Protein AF-A0A3P7ITM8-F1 (afdb_monomer)

InterPro domains:
  IPR002159 CD36 family [PF01130] (16-181)
  IPR002159 CD36 family [PTHR11923] (16-179)

Solvent-accessible surface area (backbone atoms only — not comparable to full-atom values): 12074 Å² total; per-residue (Å²): 133,84,81,79,73,81,67,78,87,53,73,46,65,45,98,88,70,47,65,31,72,50,32,45,42,70,27,49,49,97,61,82,44,76,49,70,46,69,48,62,28,50,78,43,63,64,42,39,75,76,62,72,41,79,88,45,72,47,74,49,71,44,45,22,30,37,42,43,61,38,51,42,79,77,41,67,42,98,86,61,81,46,73,47,66,44,82,45,75,46,79,41,87,34,73,88,70,19,40,94,92,62,55,61,74,40,72,48,34,46,72,25,64,66,37,46,50,54,56,4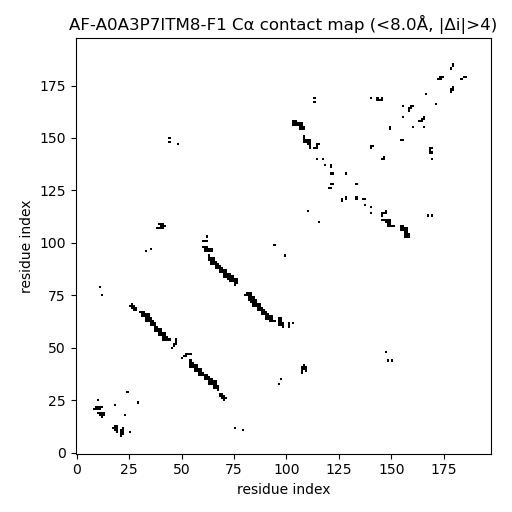9,55,53,71,36,73,90,67,67,58,48,76,66,55,35,50,55,52,55,52,48,39,53,74,60,66,49,42,68,42,38,46,89,94,59,50,44,26,52,40,28,76,74,69,75,50,77,92,49,63,63,58,52,51,54,69,30,76,67,31,50,75,73,74,52,74,89,73,80,74,90,83,85,80,82,78,77,80,133

Structure (mmCIF, N/CA/C/O backbone):
data_AF-A0A3P7ITM8-F1
#
_entry.id   AF-A0A3P7ITM8-F1
#
loop_
_atom_site.group_PDB
_atom_site.id
_atom_site.type_symbol
_atom_site.label_atom_id
_atom_site.label_alt_id
_atom_site.label_comp_id
_atom_site.label_asym_id
_atom_site.label_entity_id
_atom_site.label_seq_id
_atom_site.pdbx_PDB_ins_code
_atom_site.Cartn_x
_atom_site.Cartn_y
_atom_site.Cartn_z
_atom_site.occupancy
_atom_site.B_iso_or_equiv
_atom_site.auth_seq_id
_atom_site.auth_comp_id
_atom_site.auth_asym_id
_atom_site.auth_atom_id
_atom_site.pdbx_PDB_model_num
ATOM 1 N N . MET A 1 1 ? -41.458 -13.369 20.314 1.00 36.22 1 MET A N 1
ATOM 2 C CA . MET A 1 1 ? -41.125 -12.248 19.410 1.00 36.22 1 MET A CA 1
ATOM 3 C C . MET A 1 1 ? -40.422 -11.193 20.242 1.00 36.22 1 MET A C 1
ATOM 5 O O . MET A 1 1 ? -41.061 -10.606 21.104 1.00 36.22 1 MET A O 1
ATOM 9 N N . TYR A 1 2 ? -39.108 -11.029 20.081 1.00 41.62 2 TYR A N 1
ATOM 10 C CA . TYR A 1 2 ? -38.384 -9.959 20.765 1.00 41.62 2 TYR A CA 1
ATOM 11 C C . TYR A 1 2 ? -38.703 -8.649 20.054 1.00 41.62 2 TYR A C 1
ATOM 13 O O . TYR A 1 2 ? -38.444 -8.505 18.861 1.00 41.62 2 TYR A O 1
ATOM 21 N N . ASN A 1 3 ? -39.340 -7.736 20.780 1.00 42.34 3 ASN A N 1
ATOM 22 C CA . ASN A 1 3 ? -39.744 -6.435 20.277 1.00 42.34 3 ASN A CA 1
ATOM 23 C C . ASN A 1 3 ? -38.478 -5.571 20.152 1.00 42.34 3 ASN A C 1
ATOM 25 O O . ASN A 1 3 ? -38.038 -4.959 21.124 1.00 42.34 3 ASN A O 1
ATOM 29 N N . CYS A 1 4 ? -37.830 -5.598 18.985 1.00 52.25 4 CYS A N 1
ATOM 30 C CA . CYS A 1 4 ? -36.695 -4.729 18.685 1.00 52.25 4 CYS A CA 1
ATOM 31 C C . CYS A 1 4 ? -37.234 -3.316 18.436 1.00 52.25 4 CYS A C 1
ATOM 33 O O . CYS A 1 4 ? -37.505 -2.915 17.308 1.00 52.25 4 CYS A O 1
ATOM 35 N N . SER A 1 5 ? -37.453 -2.574 19.521 1.00 52.78 5 SER A N 1
ATOM 36 C CA . SER A 1 5 ? -37.662 -1.133 19.452 1.00 52.78 5 SER A CA 1
ATOM 37 C C . SER A 1 5 ? -36.358 -0.515 18.956 1.00 52.78 5 SER A C 1
ATOM 39 O O . SER A 1 5 ? -35.397 -0.435 19.719 1.00 52.78 5 SER A O 1
ATOM 41 N N . PHE A 1 6 ? -36.309 -0.097 17.691 1.00 53.97 6 PHE A N 1
ATOM 42 C CA . PHE A 1 6 ? -35.222 0.726 17.167 1.00 53.97 6 PHE A CA 1
ATOM 43 C C . PHE A 1 6 ? -35.245 2.073 17.902 1.00 53.97 6 PHE A C 1
ATOM 45 O O . PHE A 1 6 ? -35.889 3.026 17.472 1.00 53.97 6 PHE A O 1
ATOM 52 N N . GLN A 1 7 ? -34.584 2.143 19.059 1.00 58.09 7 GLN A N 1
ATOM 53 C CA . GLN A 1 7 ? -34.171 3.421 19.623 1.00 58.09 7 GLN A CA 1
ATOM 54 C C . GLN A 1 7 ? -33.274 4.097 18.588 1.00 58.09 7 GLN A C 1
ATOM 56 O O . GLN A 1 7 ? -32.437 3.434 17.972 1.00 58.09 7 GLN A O 1
ATOM 61 N N . ASN A 1 8 ? -33.493 5.396 18.371 1.00 62.09 8 ASN A N 1
ATOM 62 C CA . ASN A 1 8 ? -32.719 6.211 17.441 1.00 62.09 8 ASN A CA 1
ATOM 63 C C . ASN A 1 8 ? -31.230 5.868 17.573 1.00 62.09 8 ASN A C 1
ATOM 65 O O . ASN A 1 8 ? -30.676 5.955 18.670 1.00 62.09 8 ASN A O 1
ATOM 69 N N . LEU A 1 9 ? -30.608 5.437 16.471 1.00 76.31 9 LEU A N 1
ATOM 70 C CA . LEU A 1 9 ? -29.193 5.066 16.393 1.00 76.31 9 LEU A CA 1
ATOM 71 C C . LEU A 1 9 ? -28.329 6.327 16.524 1.00 76.31 9 LEU A C 1
ATOM 73 O O . LEU A 1 9 ? -27.711 6.785 15.569 1.00 76.31 9 LEU A O 1
ATOM 77 N N . GLN A 1 10 ? -28.340 6.930 17.708 1.00 85.25 10 GLN A N 1
ATOM 78 C CA . GLN A 1 10 ? -27.540 8.092 18.048 1.00 85.25 10 GLN A CA 1
ATOM 79 C C . GLN A 1 10 ? -26.288 7.643 18.780 1.00 85.25 10 GLN A C 1
ATOM 81 O O . GLN A 1 10 ? -26.341 6.874 19.746 1.00 85.25 10 GLN A O 1
ATOM 86 N N . LEU A 1 11 ? -25.153 8.151 18.312 1.00 90.38 11 LEU A N 1
ATOM 87 C CA . LEU A 1 11 ? -23.903 8.054 19.041 1.00 90.38 11 LEU A CA 1
ATOM 88 C C . LEU A 1 11 ? -24.031 8.956 20.264 1.00 90.38 11 LEU A C 1
ATOM 90 O O . LEU A 1 11 ? -24.225 10.159 20.150 1.00 90.38 11 LEU A O 1
ATOM 94 N N . SER A 1 12 ? -23.991 8.346 21.436 1.00 90.12 12 SER A N 1
ATOM 95 C CA . SER A 1 12 ? -24.140 9.035 22.713 1.00 90.12 12 SER A CA 1
ATOM 96 C C . SER A 1 12 ? -23.298 8.373 23.796 1.00 90.12 12 SER A C 1
ATOM 98 O O . SER A 1 12 ? -22.834 7.231 23.645 1.00 90.12 12 SER A O 1
ATOM 100 N N . GLN A 1 13 ? -23.114 9.098 24.893 1.00 89.62 13 GLN A N 1
ATOM 101 C CA . GLN A 1 13 ? -22.408 8.653 26.083 1.00 89.62 13 GLN A CA 1
ATOM 102 C C . GLN A 1 13 ? -23.334 8.756 27.300 1.00 89.62 13 GLN A C 1
ATOM 104 O O . GLN A 1 13 ? -24.122 9.692 27.428 1.00 89.62 13 GLN A O 1
ATOM 109 N N . HIS A 1 14 ? -23.258 7.777 28.195 1.00 86.62 14 HIS A N 1
ATOM 110 C CA . HIS A 1 14 ? -23.973 7.799 29.464 1.00 86.62 14 HIS A CA 1
ATOM 111 C C . HIS A 1 14 ? -23.298 8.763 30.459 1.00 86.62 14 HIS A C 1
ATOM 113 O O . HIS A 1 14 ? -22.139 9.148 30.302 1.00 86.62 14 HIS A O 1
ATOM 119 N N . LYS A 1 15 ? -24.012 9.147 31.528 1.00 86.25 15 LYS A N 1
ATOM 120 C CA . LYS A 1 15 ? -23.506 10.088 32.554 1.00 86.25 15 LYS A CA 1
ATOM 121 C C . LYS A 1 15 ? -22.232 9.606 33.262 1.00 86.25 15 LYS A C 1
ATOM 123 O O . LYS A 1 15 ? -21.471 10.418 33.776 1.00 86.25 15 LYS A O 1
ATOM 128 N N . ASP A 1 16 ? -22.003 8.297 33.290 1.00 86.94 16 ASP A N 1
ATOM 129 C CA . ASP A 1 16 ? -20.813 7.643 33.845 1.00 86.94 16 ASP A CA 1
ATOM 130 C C . ASP A 1 16 ? -19.626 7.596 32.861 1.00 86.94 16 ASP A C 1
ATOM 132 O O . ASP A 1 16 ? -18.598 6.992 33.161 1.00 86.94 16 ASP A O 1
ATOM 136 N N . LYS A 1 17 ? -19.753 8.251 31.698 1.00 82.50 17 LYS A N 1
ATOM 137 C CA . LYS A 1 17 ? -18.809 8.240 30.571 1.00 82.50 17 LYS A CA 1
ATOM 138 C C . LYS A 1 17 ? -18.725 6.908 29.812 1.00 82.50 17 LYS A C 1
ATOM 140 O O . LYS A 1 17 ? -17.882 6.775 28.921 1.00 82.50 17 LYS A O 1
ATOM 145 N N . SER A 1 18 ? -19.592 5.935 30.086 1.00 87.56 18 SER A N 1
ATOM 146 C CA . SER A 1 18 ? -19.656 4.710 29.282 1.00 87.56 18 SER A CA 1
ATOM 147 C C . SER A 1 18 ? -20.322 4.975 27.918 1.00 87.56 18 SER A C 1
ATOM 149 O O . SER A 1 18 ? -21.238 5.800 27.821 1.00 87.56 18 SER A O 1
ATOM 151 N N . PRO A 1 19 ? -19.859 4.341 26.824 1.00 88.88 19 PRO A N 1
ATOM 152 C CA . PRO A 1 19 ? -20.480 4.505 25.513 1.00 88.88 19 PRO A CA 1
ATOM 153 C C . PRO A 1 19 ? -21.852 3.821 25.478 1.00 88.88 19 PRO A C 1
ATOM 155 O O . PRO A 1 19 ? -22.010 2.714 25.990 1.00 88.88 19 PRO A O 1
ATOM 158 N N . SER A 1 20 ? -22.829 4.444 24.813 1.00 91.19 20 SER A N 1
ATOM 159 C CA . SER A 1 20 ? -24.084 3.762 24.470 1.00 91.19 20 SER A CA 1
ATOM 160 C C . SER A 1 20 ? -23.834 2.567 23.543 1.00 91.19 20 SER A C 1
ATOM 162 O O . SER A 1 20 ? -22.783 2.470 22.906 1.00 91.19 20 SER A O 1
ATOM 164 N N . PHE A 1 21 ? -24.818 1.673 23.409 1.00 89.56 21 PHE A N 1
ATOM 165 C CA . PHE A 1 21 ? -24.709 0.507 22.526 1.00 89.56 21 PHE A CA 1
ATOM 166 C C . PHE A 1 21 ? -24.342 0.893 21.083 1.00 89.56 21 PHE A C 1
ATOM 168 O O . PHE A 1 21 ? -23.420 0.319 20.508 1.00 89.56 21 PHE A O 1
ATOM 175 N N . SER A 1 22 ? -24.991 1.915 20.519 1.00 90.62 22 SER A N 1
ATOM 176 C CA . SER A 1 22 ? -24.685 2.421 19.175 1.00 90.62 22 SER A CA 1
ATOM 177 C C . SER A 1 22 ? -23.243 2.924 19.070 1.00 90.62 22 SER A C 1
ATOM 179 O O . SER A 1 22 ? -22.540 2.574 18.125 1.00 90.62 22 SER A O 1
ATOM 181 N N . THR A 1 23 ? -22.769 3.684 20.065 1.00 91.94 23 THR A N 1
ATOM 182 C CA . THR A 1 23 ? -21.375 4.157 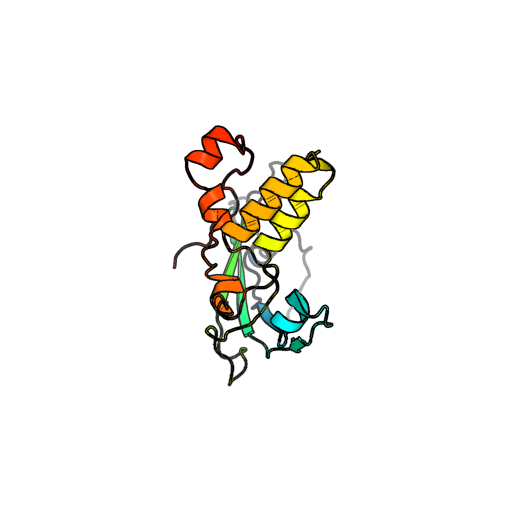20.135 1.00 91.94 23 THR A CA 1
ATOM 183 C C . THR A 1 23 ? -20.389 2.998 20.250 1.00 91.94 23 THR A C 1
ATOM 185 O O . THR A 1 23 ? -19.348 3.007 19.596 1.00 91.94 23 THR A O 1
ATOM 188 N N . PHE A 1 24 ? -20.715 1.976 21.042 1.00 92.06 24 PHE A N 1
ATOM 189 C CA . PHE A 1 24 ? -19.890 0.781 21.191 1.00 92.06 24 PHE A CA 1
ATOM 190 C C . PHE A 1 24 ? -19.775 -0.003 19.878 1.00 92.06 24 PHE A C 1
ATOM 192 O O . PHE A 1 24 ? -18.666 -0.354 19.480 1.00 92.06 24 PHE A O 1
ATOM 199 N N . MET A 1 25 ? -20.892 -0.222 19.179 1.00 92.56 25 MET A N 1
ATOM 200 C CA . MET A 1 25 ? -20.928 -0.923 17.889 1.00 92.56 25 MET A CA 1
ATOM 201 C C . MET A 1 25 ? -20.265 -0.114 16.768 1.00 92.56 25 MET A C 1
ATOM 203 O O . MET A 1 25 ? -19.607 -0.683 15.905 1.00 92.56 25 MET A O 1
ATOM 207 N N . PHE A 1 26 ? -20.379 1.216 16.793 1.00 91.69 26 PHE A N 1
ATOM 208 C CA . PHE A 1 26 ? -19.641 2.108 15.894 1.00 91.69 26 PHE A CA 1
ATOM 209 C C . PHE A 1 26 ? -18.123 2.021 16.108 1.00 91.69 26 PHE A C 1
ATOM 211 O O . PHE A 1 26 ? -17.346 2.054 15.146 1.00 91.69 26 PHE A O 1
ATOM 218 N N . ALA A 1 27 ? -17.703 1.913 17.371 1.00 93.25 27 ALA A N 1
ATOM 219 C CA . ALA A 1 27 ? -16.301 1.807 17.739 1.00 93.25 27 ALA A CA 1
ATOM 220 C C . ALA A 1 27 ? -15.711 0.414 17.485 1.00 93.25 27 ALA A C 1
ATOM 222 O O . ALA A 1 27 ? -14.533 0.314 17.147 1.00 93.25 27 ALA A O 1
ATOM 223 N N . ASN A 1 28 ? -16.530 -0.632 17.617 1.00 92.62 28 ASN A N 1
ATOM 224 C CA . ASN A 1 28 ? -16.163 -2.036 17.439 1.00 92.62 28 ASN A CA 1
ATOM 225 C C . ASN A 1 28 ? -17.168 -2.718 16.499 1.00 92.62 28 ASN A C 1
ATOM 227 O O . ASN A 1 28 ? -18.007 -3.502 16.956 1.00 92.62 28 ASN A O 1
ATOM 231 N N . PRO A 1 29 ? -17.131 -2.406 15.193 1.00 91.19 29 PRO A N 1
ATOM 232 C CA . PRO A 1 29 ? -18.064 -2.998 14.252 1.00 91.19 29 PRO A CA 1
ATOM 233 C C . PRO A 1 29 ? -17.853 -4.521 14.217 1.00 91.19 29 PRO A C 1
ATOM 235 O O . PRO A 1 29 ? -16.726 -4.977 14.014 1.00 91.19 29 PRO A O 1
ATOM 238 N N . PRO A 1 30 ? -18.909 -5.339 14.390 1.00 86.62 30 PRO A N 1
ATOM 239 C CA . PRO A 1 30 ? -18.808 -6.800 14.431 1.00 86.62 30 PRO A CA 1
ATOM 240 C C . PRO A 1 30 ? -18.696 -7.392 13.015 1.00 86.62 30 PRO A C 1
ATOM 242 O O . PRO A 1 30 ? -19.323 -8.401 12.700 1.00 86.62 30 PRO A O 1
ATOM 245 N N . MET A 1 31 ? -17.958 -6.727 12.128 1.00 85.62 31 MET A N 1
ATOM 246 C CA . MET A 1 31 ? -17.780 -7.134 10.742 1.00 85.62 31 MET A CA 1
ATOM 247 C C . MET A 1 31 ? -16.328 -7.514 10.483 1.00 85.62 31 MET A C 1
ATOM 249 O O . MET A 1 31 ? -15.398 -6.907 11.011 1.00 85.62 31 MET A O 1
ATOM 253 N N . ARG A 1 32 ? -16.152 -8.540 9.653 1.00 85.12 32 ARG A N 1
ATOM 254 C CA . ARG A 1 32 ? -14.851 -8.982 9.161 1.00 85.12 32 ARG A CA 1
ATOM 255 C C . ARG A 1 32 ? -14.752 -8.593 7.695 1.00 85.12 32 ARG A C 1
ATOM 257 O O . ARG A 1 32 ? -15.448 -9.178 6.865 1.00 85.12 32 ARG A O 1
ATOM 264 N N . ASN A 1 33 ? -13.898 -7.625 7.388 1.00 92.50 33 ASN A N 1
ATOM 265 C CA . ASN A 1 33 ? -13.714 -7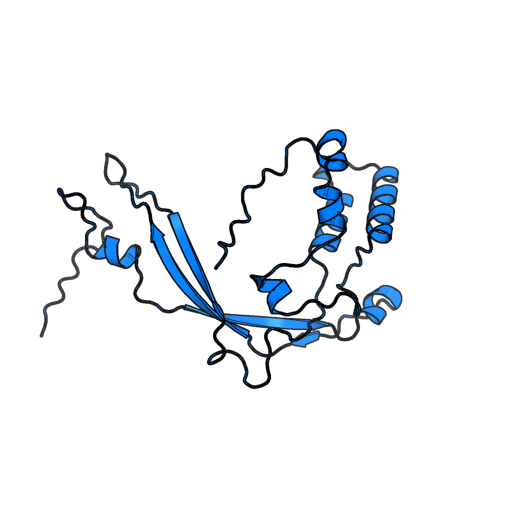.153 6.022 1.00 92.50 33 ASN A CA 1
ATOM 266 C C . ASN A 1 33 ? -12.657 -8.010 5.337 1.00 92.50 33 ASN A C 1
ATOM 268 O O . ASN A 1 33 ? -11.577 -8.216 5.885 1.00 92.50 33 ASN A O 1
ATOM 272 N N . ILE A 1 34 ? -12.963 -8.510 4.142 1.00 94.88 34 ILE A N 1
ATOM 273 C CA . ILE A 1 34 ? -12.006 -9.241 3.311 1.00 94.88 34 ILE A CA 1
ATOM 274 C C . ILE A 1 34 ? -11.696 -8.356 2.112 1.00 94.88 34 ILE A C 1
ATOM 276 O O . ILE A 1 34 ? -12.584 -8.072 1.309 1.00 94.88 34 ILE A O 1
ATOM 280 N N . ILE A 1 35 ? -10.444 -7.926 1.998 1.00 94.69 35 ILE A N 1
ATOM 281 C CA . ILE A 1 35 ? -9.966 -7.115 0.878 1.00 94.69 35 ILE A CA 1
ATOM 282 C C . ILE A 1 35 ? -9.167 -8.031 -0.039 1.00 94.69 35 ILE A C 1
ATOM 284 O O . ILE A 1 35 ? -8.291 -8.755 0.429 1.00 94.69 35 ILE A O 1
ATOM 288 N N . LYS A 1 36 ? -9.485 -8.010 -1.336 1.00 94.75 36 LYS A N 1
ATOM 289 C CA . LYS A 1 36 ? -8.803 -8.800 -2.365 1.00 94.75 36 LYS A CA 1
ATOM 290 C C . LYS A 1 36 ? -8.081 -7.874 -3.335 1.00 94.75 36 LYS A C 1
ATOM 292 O O . LYS A 1 36 ? -8.711 -6.994 -3.916 1.00 94.75 36 LYS A O 1
ATOM 297 N N . PHE A 1 37 ? -6.789 -8.100 -3.516 1.00 94.56 37 PHE A N 1
ATOM 298 C CA . PHE A 1 37 ? -5.938 -7.380 -4.451 1.00 94.56 37 PHE A CA 1
ATOM 299 C C . PHE A 1 37 ? -5.732 -8.197 -5.719 1.00 94.56 37 PHE A C 1
ATOM 301 O O . PHE A 1 37 ? -5.494 -9.405 -5.660 1.00 94.56 37 PHE A O 1
ATOM 308 N N . PHE A 1 38 ? -5.793 -7.504 -6.849 1.00 93.94 38 PHE A N 1
ATOM 309 C CA . PHE A 1 38 ? -5.519 -8.026 -8.180 1.00 93.94 38 PHE A CA 1
ATOM 310 C C . PHE A 1 38 ? -4.517 -7.080 -8.832 1.00 93.94 38 PHE A C 1
ATOM 312 O O . PHE A 1 38 ? -4.694 -5.861 -8.784 1.00 93.94 38 PHE A O 1
ATOM 319 N N . PHE A 1 39 ? -3.461 -7.632 -9.417 1.00 91.94 39 PHE A N 1
ATOM 320 C CA . PHE A 1 39 ? -2.427 -6.869 -10.103 1.00 91.94 39 PHE A CA 1
ATOM 321 C C . PHE A 1 39 ? -2.505 -7.109 -11.600 1.00 91.94 39 PHE A C 1
ATOM 323 O O . PHE A 1 39 ? -2.857 -8.195 -12.046 1.00 91.94 39 PHE A O 1
ATOM 330 N N . PHE A 1 40 ? -2.108 -6.115 -12.385 1.00 92.69 40 PHE A N 1
ATOM 331 C CA . PHE A 1 40 ? -1.883 -6.283 -13.816 1.00 92.69 40 PHE A CA 1
ATOM 332 C C . PHE A 1 40 ? -0.386 -6.423 -14.063 1.00 92.69 40 PHE A C 1
ATOM 334 O O . PHE A 1 40 ? 0.335 -5.429 -14.109 1.00 92.69 40 PHE A O 1
ATOM 341 N N . ASN A 1 41 ? 0.075 -7.664 -14.198 1.00 91.06 41 ASN A N 1
ATOM 342 C CA . ASN A 1 41 ? 1.473 -7.972 -14.451 1.00 91.06 41 ASN A CA 1
ATOM 343 C C . ASN A 1 41 ? 1.849 -7.607 -15.893 1.00 91.06 41 ASN A C 1
ATOM 345 O O . ASN A 1 41 ? 1.210 -8.072 -16.842 1.00 91.06 41 ASN A O 1
ATOM 349 N N . ILE A 1 42 ? 2.886 -6.791 -16.061 1.00 90.81 42 ILE A N 1
ATOM 350 C CA . ILE A 1 42 ? 3.386 -6.362 -17.370 1.00 90.81 42 ILE A CA 1
ATOM 351 C C . ILE A 1 42 ? 4.350 -7.416 -17.917 1.00 90.81 42 ILE A C 1
ATOM 353 O O . ILE A 1 42 ? 5.385 -7.686 -17.317 1.00 90.81 42 ILE A O 1
ATOM 357 N N . THR A 1 43 ? 4.060 -7.979 -19.092 1.00 90.62 43 THR A N 1
ATOM 358 C CA . THR A 1 43 ? 4.889 -9.055 -19.672 1.00 90.62 43 THR A CA 1
ATOM 359 C C . THR A 1 43 ? 5.896 -8.584 -20.717 1.00 90.62 43 THR A C 1
ATOM 361 O O . THR A 1 43 ? 6.698 -9.384 -21.189 1.00 90.62 43 THR A O 1
ATOM 364 N N . ASN A 1 44 ? 5.828 -7.322 -21.147 1.00 90.62 44 ASN A N 1
ATOM 365 C CA . ASN A 1 44 ? 6.711 -6.763 -22.176 1.00 90.62 44 ASN A CA 1
ATOM 366 C C . ASN A 1 44 ? 7.318 -5.394 -21.794 1.00 90.62 44 ASN A C 1
ATOM 368 O O . ASN A 1 44 ? 7.260 -4.466 -22.605 1.00 90.62 44 ASN A O 1
ATOM 372 N N . PRO A 1 45 ? 7.915 -5.240 -20.594 1.00 86.12 45 PRO A N 1
ATOM 373 C CA . PRO A 1 45 ? 8.449 -3.951 -20.147 1.00 86.12 45 PRO A CA 1
ATOM 374 C C . PRO A 1 45 ? 9.520 -3.392 -21.100 1.00 86.12 45 PRO A C 1
ATOM 376 O O . PRO A 1 45 ? 9.476 -2.214 -21.451 1.00 86.12 45 PRO A O 1
ATOM 379 N N . ASP A 1 46 ? 10.421 -4.235 -21.609 1.00 85.88 46 ASP A N 1
ATOM 380 C CA . ASP A 1 46 ? 11.504 -3.803 -22.503 1.00 85.88 46 ASP A CA 1
ATOM 381 C C . ASP A 1 46 ? 10.976 -3.295 -23.852 1.00 85.88 46 ASP A C 1
ATOM 383 O O . ASP A 1 46 ? 11.415 -2.263 -24.361 1.00 85.88 46 ASP A O 1
ATOM 387 N N . GLU A 1 47 ? 9.980 -3.979 -24.428 1.00 89.31 47 GLU A N 1
ATOM 388 C CA . GLU A 1 47 ? 9.347 -3.541 -25.677 1.00 89.31 47 GLU A CA 1
ATOM 389 C C . GLU A 1 47 ? 8.631 -2.196 -25.503 1.00 89.31 47 GLU A C 1
ATOM 391 O O . GLU A 1 47 ? 8.583 -1.391 -26.434 1.00 89.31 47 GLU A O 1
ATOM 396 N N . MET A 1 48 ? 8.072 -1.935 -24.320 1.00 85.12 48 MET A N 1
ATOM 397 C CA . MET A 1 48 ? 7.450 -0.649 -24.020 1.00 85.12 48 MET A CA 1
ATOM 398 C C . MET A 1 48 ? 8.492 0.465 -23.900 1.00 85.12 48 MET A C 1
ATOM 400 O O . MET A 1 48 ? 8.294 1.541 -24.461 1.00 85.12 48 MET A O 1
ATOM 404 N N . ILE A 1 49 ? 9.598 0.206 -23.195 1.00 80.00 49 ILE A N 1
ATOM 405 C CA . ILE A 1 49 ? 10.650 1.200 -22.944 1.00 80.00 49 ILE A CA 1
ATOM 406 C C . ILE A 1 49 ? 11.409 1.538 -24.232 1.00 80.00 49 ILE A C 1
ATOM 408 O O . ILE A 1 49 ? 11.604 2.712 -24.539 1.00 80.00 49 ILE A O 1
ATOM 412 N N . TYR A 1 50 ? 11.840 0.526 -24.987 1.00 83.94 50 TYR A N 1
ATOM 413 C CA . TYR A 1 50 ? 12.737 0.714 -26.134 1.00 83.94 50 TYR A CA 1
ATOM 414 C C . TYR A 1 50 ? 12.033 0.618 -27.485 1.00 83.94 50 TYR A C 1
ATOM 416 O O . TYR A 1 50 ? 12.463 1.239 -28.455 1.00 83.94 50 TYR A O 1
ATOM 424 N N . GLY A 1 51 ? 10.963 -0.171 -27.566 1.00 81.62 51 GLY A N 1
ATOM 425 C CA . GLY A 1 51 ? 10.270 -0.489 -28.816 1.00 81.62 51 GLY A CA 1
ATOM 426 C C . GLY A 1 51 ? 9.012 0.339 -29.079 1.00 81.62 51 GLY A C 1
ATOM 427 O O . GLY A 1 51 ? 8.381 0.146 -30.115 1.00 81.62 51 GLY A O 1
ATOM 428 N N . SER A 1 52 ? 8.621 1.237 -28.163 1.00 83.69 52 SER A N 1
ATOM 429 C CA . SER A 1 52 ? 7.333 1.959 -28.207 1.00 83.69 52 SER A CA 1
ATOM 430 C C . SER A 1 52 ? 6.111 1.034 -28.349 1.00 83.69 52 SER A C 1
ATOM 432 O O . SER A 1 52 ? 5.073 1.430 -28.887 1.00 83.69 52 SER A O 1
ATOM 434 N N . ALA A 1 53 ? 6.224 -0.219 -27.899 1.00 91.50 53 ALA A N 1
ATOM 435 C CA . ALA A 1 53 ? 5.135 -1.179 -27.969 1.00 91.50 53 ALA A CA 1
ATOM 436 C C . ALA A 1 53 ? 4.041 -0.850 -26.945 1.00 91.50 53 ALA A C 1
ATOM 438 O O . ALA A 1 53 ? 4.286 -0.261 -25.892 1.00 91.50 53 ALA A O 1
ATOM 439 N N . LYS A 1 54 ? 2.808 -1.273 -27.238 1.00 92.69 54 LYS A N 1
ATOM 440 C CA . LYS A 1 54 ? 1.707 -1.189 -26.271 1.00 92.69 54 LYS A CA 1
ATOM 441 C C . LYS A 1 54 ? 1.927 -2.185 -25.116 1.00 92.69 54 LYS A C 1
ATOM 443 O O . LYS A 1 54 ? 2.469 -3.268 -25.363 1.00 92.69 54 LYS A O 1
ATOM 448 N N . PRO A 1 55 ? 1.474 -1.863 -23.888 1.00 90.88 55 PRO A N 1
ATOM 449 C CA . PRO A 1 55 ? 1.560 -2.777 -22.754 1.00 90.88 55 PRO A CA 1
ATOM 450 C C . PRO A 1 55 ? 0.762 -4.056 -22.995 1.00 90.88 55 PRO A C 1
ATOM 452 O O . PRO A 1 55 ? -0.377 -4.013 -23.464 1.00 90.88 55 PRO A O 1
ATOM 455 N N . ARG A 1 56 ? 1.354 -5.189 -22.621 1.00 93.75 56 ARG A N 1
ATOM 456 C CA . ARG A 1 56 ? 0.695 -6.489 -22.504 1.00 93.75 56 ARG A CA 1
ATOM 457 C C . ARG A 1 56 ? 0.563 -6.812 -21.024 1.00 93.75 56 ARG A C 1
ATOM 459 O O . ARG A 1 56 ? 1.562 -6.888 -20.311 1.00 93.75 56 ARG A O 1
ATOM 466 N N . LEU A 1 57 ? -0.681 -6.951 -20.584 1.00 93.62 57 LEU A N 1
ATOM 467 C CA . LEU A 1 57 ? -1.041 -7.122 -19.184 1.00 93.62 57 LEU A CA 1
ATOM 468 C C . LEU A 1 57 ? -1.652 -8.504 -18.977 1.00 93.62 57 LEU A C 1
ATOM 470 O O . LEU A 1 57 ? -2.522 -8.916 -19.745 1.00 93.62 57 LEU A O 1
ATOM 474 N N . ILE A 1 58 ? -1.222 -9.185 -17.921 1.00 94.50 58 ILE A N 1
ATOM 475 C CA . ILE A 1 58 ? -1.858 -10.399 -17.412 1.00 94.50 58 ILE A CA 1
ATOM 476 C C . ILE A 1 58 ? -2.331 -10.105 -15.994 1.00 94.50 58 ILE A C 1
ATOM 478 O O . ILE A 1 58 ? -1.532 -9.763 -15.125 1.00 94.50 58 ILE A O 1
ATOM 482 N N . GLU A 1 59 ? -3.635 -10.218 -15.762 1.00 94.12 59 GLU A N 1
ATOM 483 C CA . GLU A 1 59 ? -4.203 -10.060 -14.426 1.00 94.12 59 GLU A CA 1
ATOM 484 C C . GLU A 1 59 ? -3.772 -11.228 -13.526 1.00 94.12 59 GLU A C 1
ATOM 486 O O . GLU A 1 59 ? -3.874 -12.39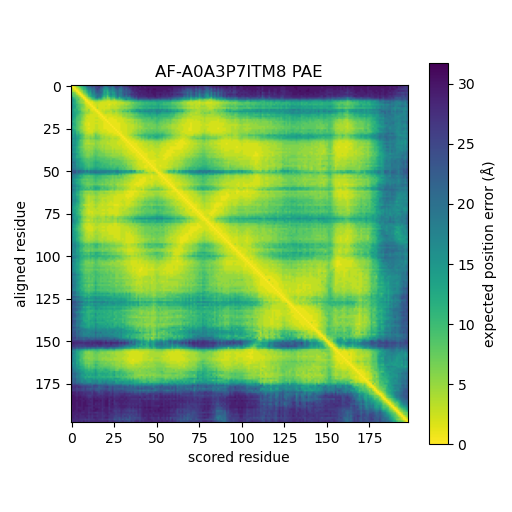8 -13.907 1.00 94.12 59 GLU A O 1
ATOM 491 N N . THR A 1 60 ? -3.273 -10.917 -12.333 1.00 91.00 60 THR A N 1
ATOM 492 C CA . THR A 1 60 ? -2.978 -11.919 -11.313 1.00 91.00 60 THR A CA 1
ATOM 493 C C . THR A 1 60 ? -4.262 -12.413 -10.669 1.00 91.00 60 THR A C 1
ATOM 495 O O . THR A 1 60 ? -5.306 -11.765 -10.688 1.00 91.00 60 THR A O 1
ATOM 498 N N . LYS A 1 61 ?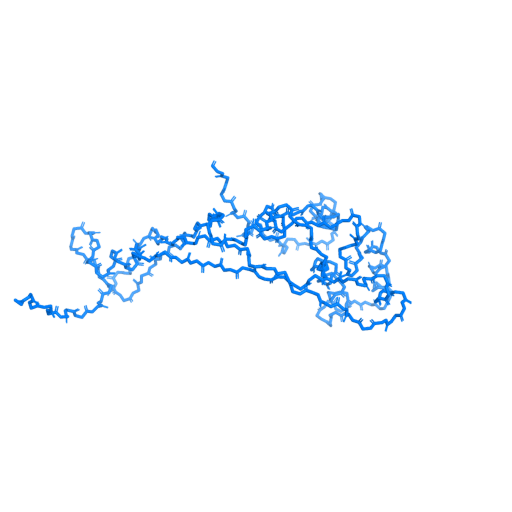 -4.176 -13.560 -10.002 1.00 91.62 61 LYS A N 1
ATOM 499 C CA . LYS A 1 61 ? -5.254 -14.019 -9.128 1.00 91.62 61 LYS A CA 1
ATOM 500 C C . LYS A 1 61 ? -5.314 -13.161 -7.848 1.00 91.62 61 LYS A C 1
ATOM 502 O O . LYS A 1 61 ? -4.468 -12.296 -7.616 1.00 91.62 61 LYS A O 1
ATOM 507 N N . ALA A 1 62 ? -6.347 -13.401 -7.041 1.00 92.94 62 ALA A N 1
ATOM 508 C CA . ALA A 1 62 ? -6.643 -12.624 -5.842 1.00 92.94 62 ALA A CA 1
ATOM 509 C C . ALA A 1 62 ? -5.677 -12.922 -4.681 1.00 92.94 62 ALA A C 1
ATOM 511 O O . ALA A 1 62 ? -5.593 -14.069 -4.235 1.00 92.94 62 ALA A O 1
ATOM 512 N N . TYR A 1 63 ? -5.064 -11.875 -4.128 1.00 94.12 63 TYR A N 1
ATOM 513 C CA . TYR A 1 63 ? -4.375 -11.895 -2.831 1.00 94.12 63 TYR A CA 1
ATOM 514 C C . TYR A 1 63 ? -5.277 -11.278 -1.774 1.00 94.12 63 TYR A C 1
ATOM 516 O O . TYR A 1 63 ? -5.767 -10.167 -1.973 1.00 94.12 63 TYR A O 1
ATOM 524 N N . ALA A 1 64 ? -5.535 -11.974 -0.670 1.00 95.25 64 ALA A N 1
ATOM 525 C CA . ALA A 1 64 ? -6.550 -11.545 0.282 1.00 95.25 64 ALA A CA 1
ATOM 526 C C . ALA A 1 64 ? -5.994 -11.234 1.669 1.00 95.25 64 ALA A C 1
ATOM 528 O O . ALA A 1 64 ? -5.230 -11.996 2.259 1.00 95.25 64 ALA A O 1
ATOM 529 N N . ILE A 1 65 ? -6.474 -10.132 2.233 1.00 94.88 65 ILE A N 1
ATOM 530 C CA . ILE A 1 65 ? -6.254 -9.777 3.630 1.00 94.88 65 ILE A CA 1
ATOM 531 C C . ILE A 1 65 ? -7.584 -9.677 4.360 1.00 94.88 65 ILE A C 1
ATOM 533 O O . ILE A 1 65 ? -8.628 -9.383 3.772 1.00 94.88 65 ILE A O 1
ATOM 537 N N . ILE A 1 66 ? -7.524 -9.863 5.671 1.00 94.69 66 ILE A N 1
ATOM 538 C CA . ILE A 1 66 ? -8.590 -9.479 6.580 1.00 94.69 66 ILE A CA 1
ATOM 539 C C . ILE A 1 66 ? -8.245 -8.114 7.163 1.00 94.69 66 ILE A C 1
ATOM 541 O O . ILE A 1 66 ? -7.199 -7.942 7.789 1.00 94.69 66 ILE A O 1
ATOM 545 N N . GLU A 1 67 ? -9.151 -7.162 6.985 1.00 93.56 67 GLU A N 1
ATOM 546 C CA . GLU A 1 67 ? -9.129 -5.886 7.682 1.00 93.56 67 GLU A CA 1
ATOM 547 C C . GLU A 1 67 ? -10.042 -5.970 8.912 1.00 93.56 67 GLU A C 1
ATOM 549 O O . GLU A 1 67 ? -11.203 -6.385 8.839 1.00 93.56 67 GLU A O 1
ATOM 554 N N . THR A 1 68 ? -9.510 -5.535 10.050 1.00 92.06 68 THR A N 1
ATOM 555 C CA . THR A 1 68 ? -10.289 -5.253 11.257 1.00 92.06 68 THR A CA 1
ATOM 556 C C . THR A 1 68 ? -10.139 -3.788 11.626 1.00 92.06 68 THR A C 1
ATOM 558 O O . THR A 1 68 ? -9.023 -3.263 11.610 1.00 92.06 68 THR A O 1
ATOM 561 N N . GLU A 1 69 ? -11.245 -3.152 11.997 1.00 92.81 69 GLU A N 1
ATOM 562 C CA . GLU A 1 69 ? -11.298 -1.737 12.347 1.00 92.81 69 GLU A CA 1
ATOM 563 C C . GLU A 1 69 ? -11.717 -1.553 13.810 1.00 92.81 69 GLU A C 1
ATOM 565 O O . GLU A 1 69 ? -12.678 -2.169 14.268 1.00 92.81 69 GLU A O 1
ATOM 570 N N . GLN A 1 70 ? -11.012 -0.686 14.537 1.00 92.75 70 GLN A N 1
ATOM 571 C CA . GLN A 1 70 ? -11.363 -0.273 15.893 1.00 92.75 70 GLN A CA 1
ATOM 572 C C . GLN A 1 70 ? -11.172 1.231 16.059 1.00 92.75 70 GLN A C 1
ATOM 574 O O . GLN A 1 70 ? -10.074 1.755 15.870 1.00 92.75 70 GLN A O 1
ATOM 579 N N . LYS A 1 71 ? -12.215 1.939 16.491 1.00 94.25 71 LYS A N 1
ATOM 580 C CA . LYS A 1 71 ? -12.098 3.362 16.827 1.00 94.25 71 LYS A CA 1
ATOM 581 C C . LYS A 1 71 ? -11.710 3.505 18.294 1.00 94.25 71 LYS A C 1
ATOM 583 O O . LYS A 1 71 ? -12.395 2.996 19.179 1.00 94.25 71 LYS A O 1
ATOM 588 N N . LYS A 1 72 ? -10.607 4.201 18.560 1.00 91.62 72 LYS A N 1
ATOM 589 C CA . LYS A 1 72 ? -10.078 4.458 19.907 1.00 91.62 72 LYS A CA 1
ATOM 590 C C . LYS A 1 72 ? -10.142 5.947 20.238 1.00 91.62 72 LYS A C 1
ATOM 592 O O . LYS A 1 72 ? -10.333 6.783 19.359 1.00 91.62 72 LYS A O 1
ATOM 597 N N . TYR A 1 73 ? -9.956 6.264 21.520 1.00 92.25 73 TYR A N 1
ATOM 598 C CA . TYR A 1 73 ? -9.924 7.639 22.039 1.00 92.25 73 TYR A CA 1
ATOM 599 C C . TYR A 1 73 ? -11.188 8.452 21.723 1.00 92.25 73 TYR A C 1
ATOM 601 O O . TYR A 1 73 ? -11.101 9.624 21.367 1.00 92.25 73 TYR A O 1
ATOM 609 N N . LEU A 1 74 ? -12.354 7.817 21.871 1.00 92.12 74 LEU A N 1
ATOM 610 C CA . LEU A 1 74 ? -13.662 8.453 21.706 1.00 92.12 74 LEU A CA 1
ATOM 611 C C . LEU A 1 74 ? -13.814 9.612 22.699 1.00 92.12 74 LEU A C 1
ATOM 613 O O . LEU A 1 74 ? -13.727 9.401 23.912 1.00 92.12 74 LEU A O 1
ATOM 617 N N . LYS A 1 75 ? -14.049 10.821 22.191 1.00 92.00 75 LYS A N 1
ATOM 618 C CA . LYS A 1 75 ? -14.320 12.017 22.996 1.00 92.00 75 LYS A CA 1
ATOM 619 C C . LYS A 1 75 ? -15.469 12.797 22.376 1.00 92.00 75 LYS A C 1
ATOM 621 O O . LYS A 1 75 ? -15.344 13.264 21.248 1.00 92.00 75 LYS A O 1
ATOM 626 N N . PHE A 1 76 ? -16.565 12.923 23.111 1.00 92.38 76 PHE A N 1
ATOM 627 C CA . PHE A 1 76 ? -17.659 13.808 22.726 1.00 92.38 76 PHE A CA 1
ATOM 628 C C . PHE A 1 76 ? -17.289 15.265 23.029 1.00 92.38 76 PHE A C 1
ATOM 630 O O . PHE A 1 76 ? -16.553 15.527 23.986 1.00 92.38 76 PHE A O 1
ATOM 637 N N . SER A 1 77 ? -17.782 16.185 22.200 1.00 90.69 77 SER A N 1
ATOM 638 C CA . SER A 1 77 ? -17.771 17.628 22.470 1.00 90.69 77 SER A CA 1
ATOM 639 C C . SER A 1 77 ? -18.588 17.953 23.727 1.00 90.69 77 SER A C 1
ATOM 641 O O . SER A 1 77 ? -19.434 17.159 24.143 1.00 90.69 77 SER A O 1
ATOM 643 N N . GLU A 1 78 ? -18.354 19.120 24.332 1.00 87.38 78 GLU A N 1
ATOM 644 C CA . GLU A 1 78 ? -19.099 19.579 25.515 1.00 87.38 78 GLU A CA 1
ATOM 645 C C . GLU A 1 78 ? -20.613 19.642 25.246 1.00 87.38 78 GLU A C 1
ATOM 647 O O . GLU A 1 78 ? -21.409 19.223 26.090 1.00 87.38 78 GLU A O 1
ATOM 652 N N . ASP A 1 79 ? -20.996 20.041 24.029 1.00 88.75 79 ASP A N 1
ATOM 653 C CA . ASP A 1 79 ? -22.389 20.125 23.574 1.00 88.75 79 ASP A CA 1
ATOM 654 C C . ASP A 1 79 ? -22.948 18.784 23.043 1.00 88.75 79 ASP A C 1
ATOM 656 O O . ASP A 1 79 ? -24.132 18.679 22.724 1.00 88.75 79 ASP A O 1
ATOM 660 N N . ASN A 1 80 ? -22.130 17.720 23.019 1.00 84.62 80 ASN A N 1
ATOM 661 C CA . ASN A 1 80 ? -22.453 16.366 22.530 1.00 84.62 80 ASN A CA 1
ATOM 662 C C . ASN A 1 80 ? -22.931 16.281 21.065 1.00 84.62 80 ASN A C 1
ATOM 664 O O . ASN A 1 80 ? -23.612 15.325 20.688 1.00 84.62 80 ASN A O 1
ATOM 668 N N . ASP A 1 81 ? -22.565 17.251 20.236 1.00 87.62 81 ASP A N 1
ATOM 669 C CA . ASP A 1 81 ? -22.855 17.297 18.801 1.00 87.62 81 ASP A CA 1
ATOM 670 C C . ASP A 1 81 ? -21.755 16.648 17.945 1.00 87.62 81 ASP A C 1
ATOM 672 O O . ASP A 1 81 ? -22.035 16.050 16.905 1.00 87.62 81 ASP A O 1
ATOM 676 N N . GLU A 1 82 ? -20.511 16.705 18.416 1.00 91.06 82 GLU A N 1
ATOM 677 C CA . GLU A 1 82 ? -19.343 16.148 17.742 1.00 91.06 82 GLU A CA 1
ATOM 678 C C . GLU A 1 82 ? -18.707 14.994 18.529 1.00 91.06 82 GLU A C 1
ATOM 680 O O . GLU A 1 82 ? -18.717 14.951 19.763 1.00 91.06 82 GLU A O 1
ATOM 685 N N . LEU A 1 83 ? -18.102 14.056 17.793 1.00 92.31 83 LEU A N 1
ATOM 686 C CA . LEU A 1 83 ? -17.364 12.919 18.338 1.00 92.31 83 LEU A CA 1
ATOM 687 C C . LEU A 1 83 ? -15.984 12.828 17.687 1.00 92.31 83 LEU A C 1
ATOM 689 O O . LEU A 1 83 ? -15.849 12.435 16.528 1.00 92.31 83 LEU A O 1
ATOM 693 N N . PHE A 1 84 ? -14.946 13.119 18.462 1.00 93.88 84 PHE A N 1
ATOM 694 C CA . PHE A 1 84 ? -13.568 12.847 18.081 1.00 93.88 84 PHE A CA 1
ATOM 695 C C . PHE A 1 84 ? -13.238 11.367 18.291 1.00 93.88 84 PHE A C 1
ATOM 697 O O . PHE A 1 84 ? -13.568 10.782 19.326 1.00 93.88 84 PHE A O 1
ATOM 704 N N . TYR A 1 85 ? -12.544 10.767 17.327 1.00 94.75 85 TYR A N 1
ATOM 705 C CA . TYR A 1 85 ? -12.026 9.408 17.424 1.00 94.75 85 TYR A CA 1
ATOM 706 C C . TYR A 1 85 ? -10.792 9.230 16.542 1.00 94.75 85 TYR A C 1
ATOM 708 O O . TYR A 1 85 ? -10.583 9.9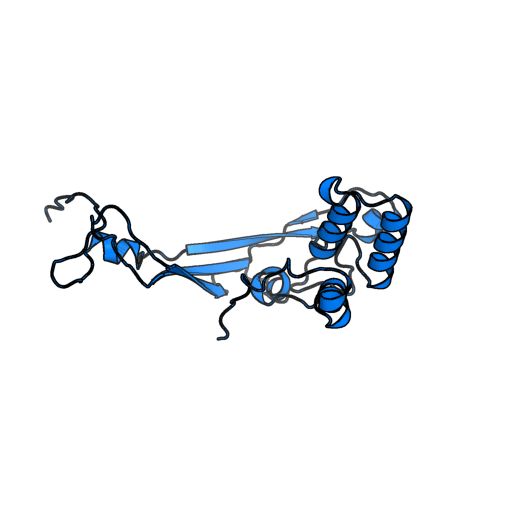51 15.569 1.00 94.75 85 TYR A O 1
ATOM 716 N N . GLN A 1 86 ? -9.993 8.218 16.860 1.00 94.88 86 GLN A N 1
ATOM 717 C CA . GLN A 1 86 ? -8.911 7.747 16.004 1.00 94.88 86 GLN A CA 1
ATOM 718 C C . GLN A 1 86 ? -9.253 6.365 15.470 1.00 94.88 86 GLN A C 1
ATOM 720 O O . GLN A 1 86 ? -9.620 5.475 16.239 1.00 94.88 86 GLN A O 1
ATOM 725 N N . ASN A 1 87 ? -9.130 6.185 14.159 1.00 94.19 87 ASN A N 1
ATOM 726 C CA . ASN A 1 87 ? -9.436 4.922 13.512 1.00 94.19 87 ASN A CA 1
ATOM 727 C C . ASN A 1 87 ? -8.188 4.035 13.413 1.00 94.19 87 ASN A C 1
ATOM 729 O O . ASN A 1 87 ? -7.229 4.396 12.735 1.00 94.19 87 ASN A O 1
ATOM 733 N N . TYR A 1 88 ? -8.206 2.881 14.078 1.00 93.56 88 TYR A N 1
ATOM 734 C CA . TYR A 1 88 ? -7.136 1.891 14.030 1.00 93.56 88 TYR A CA 1
ATOM 735 C C . TYR A 1 88 ? -7.560 0.739 13.133 1.00 93.56 88 TYR A C 1
ATOM 737 O O . TYR A 1 88 ? -8.459 -0.031 13.470 1.00 93.56 88 TYR A O 1
ATOM 745 N N . LYS A 1 89 ? -6.869 0.605 12.006 1.00 92.06 89 LYS A N 1
ATOM 746 C CA . LYS A 1 89 ? -7.050 -0.500 11.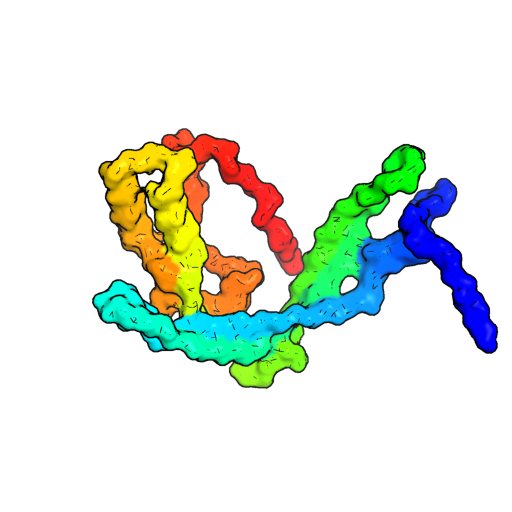070 1.00 92.06 89 LYS A CA 1
ATOM 747 C C . LYS A 1 89 ? -5.893 -1.471 11.216 1.00 92.06 89 LYS A C 1
ATOM 749 O O . LYS A 1 89 ? -4.736 -1.062 11.271 1.00 92.06 89 LYS A O 1
ATOM 754 N N . ARG A 1 90 ? -6.213 -2.757 11.296 1.00 90.75 90 ARG A N 1
ATOM 755 C CA . ARG A 1 90 ? -5.235 -3.843 11.277 1.00 90.75 90 ARG A CA 1
ATOM 756 C C . ARG A 1 90 ? -5.511 -4.715 10.069 1.00 90.75 90 ARG A C 1
ATOM 758 O O . ARG A 1 90 ? -6.642 -5.150 9.869 1.00 90.75 90 ARG A O 1
ATOM 765 N N . PHE A 1 91 ? -4.454 -4.984 9.321 1.00 91.75 91 PHE A N 1
ATOM 766 C CA . PHE A 1 91 ? -4.467 -5.826 8.139 1.00 91.75 91 PHE A CA 1
ATOM 767 C C . PHE A 1 91 ? -3.721 -7.118 8.454 1.00 91.75 91 PHE A C 1
ATOM 769 O O . PHE A 1 91 ? -2.598 -7.083 8.954 1.00 91.75 91 PHE A O 1
ATOM 776 N N . VAL A 1 92 ? -4.364 -8.258 8.222 1.00 92.06 92 VAL A N 1
ATOM 777 C CA . VAL A 1 92 ? -3.782 -9.580 8.464 1.00 92.06 92 VAL A CA 1
ATOM 778 C C . VAL A 1 92 ? -3.885 -10.382 7.180 1.00 92.06 92 VAL A C 1
ATOM 780 O O . VAL A 1 92 ? -4.980 -10.551 6.643 1.00 92.06 92 VAL A O 1
ATOM 783 N N . ILE A 1 93 ? -2.747 -10.872 6.694 1.00 91.38 93 ILE A N 1
ATOM 784 C CA . ILE A 1 93 ? -2.695 -11.784 5.551 1.00 91.38 93 ILE A CA 1
ATOM 785 C C . ILE A 1 93 ? -3.546 -13.017 5.856 1.00 91.38 93 ILE A C 1
ATOM 787 O O . ILE A 1 93 ? -3.467 -13.581 6.949 1.00 91.38 93 ILE A O 1
ATOM 791 N N . ASN A 1 94 ? -4.381 -13.413 4.899 1.00 87.88 94 ASN A N 1
ATOM 792 C CA . ASN A 1 94 ? -5.197 -14.602 5.032 1.00 87.88 94 ASN A CA 1
ATOM 793 C C . ASN A 1 94 ? -5.065 -15.489 3.785 1.00 87.88 94 ASN A C 1
ATOM 795 O O . ASN A 1 94 ? -5.544 -15.153 2.698 1.00 87.88 94 ASN A O 1
ATOM 799 N N . ASP A 1 95 ? -4.459 -16.657 3.983 1.00 87.69 95 ASP A N 1
ATOM 800 C CA . ASP A 1 95 ? -4.213 -17.625 2.913 1.00 87.69 95 ASP A CA 1
ATOM 801 C C . ASP A 1 95 ? -5.480 -18.387 2.485 1.00 87.69 95 ASP A C 1
ATOM 803 O O . ASP A 1 95 ? -5.552 -18.865 1.361 1.00 87.69 95 ASP A O 1
ATOM 807 N N . GLU A 1 96 ? -6.522 -18.443 3.324 1.00 89.88 96 GLU A N 1
ATOM 808 C CA . GLU A 1 96 ? -7.815 -19.080 3.007 1.00 89.88 96 GLU A CA 1
ATOM 809 C C . GLU A 1 96 ? -8.545 -18.361 1.859 1.00 89.88 96 GLU A C 1
ATOM 811 O O . GLU A 1 96 ? -9.176 -18.998 1.018 1.00 89.88 96 GLU A O 1
ATOM 816 N N . PHE A 1 97 ? -8.471 -17.026 1.821 1.00 89.56 97 PHE A N 1
ATOM 817 C CA . PHE A 1 97 ? -9.109 -16.210 0.778 1.00 89.56 97 PHE A CA 1
ATOM 818 C C . PHE A 1 97 ? -8.160 -15.824 -0.362 1.00 89.56 97 PHE A C 1
ATOM 820 O O . PHE A 1 97 ? -8.617 -15.246 -1.356 1.00 89.56 97 PHE A O 1
ATOM 827 N N . THR A 1 98 ? -6.869 -16.124 -0.211 1.00 92.38 98 THR A N 1
ATOM 828 C CA . THR A 1 98 ? -5.846 -15.975 -1.250 1.00 92.38 98 THR A CA 1
ATOM 829 C C . THR A 1 98 ? -5.930 -17.163 -2.205 1.00 92.38 98 THR A C 1
ATOM 831 O O . THR A 1 98 ? -6.394 -18.243 -1.843 1.00 92.38 98 THR A O 1
ATOM 834 N N . CYS A 1 99 ? -5.568 -16.966 -3.472 1.00 91.19 99 CYS A N 1
ATOM 835 C CA . CYS A 1 99 ? -5.654 -18.052 -4.439 1.00 9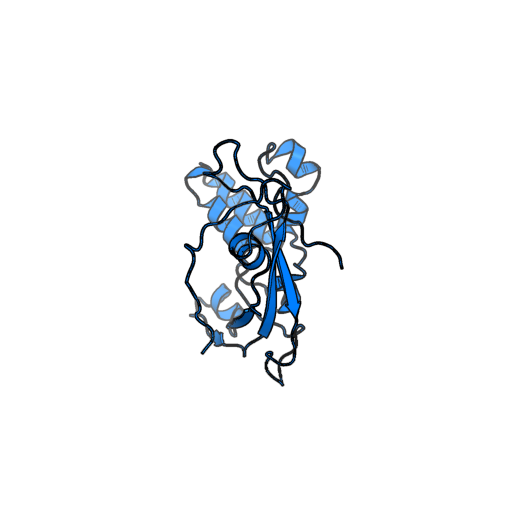1.19 99 CYS A CA 1
ATOM 836 C C . CYS A 1 99 ? -4.736 -19.236 -4.043 1.00 91.19 99 CYS A C 1
ATOM 838 O O . CYS A 1 99 ? -3.635 -18.991 -3.556 1.00 91.19 99 CYS A O 1
ATOM 840 N N . PRO A 1 100 ? -5.130 -20.506 -4.279 1.00 89.44 100 PRO A N 1
ATOM 841 C CA . PRO A 1 100 ? -4.352 -21.665 -3.814 1.00 89.44 100 PRO A CA 1
ATOM 842 C C . PRO A 1 100 ? -2.931 -21.757 -4.380 1.00 89.44 100 PRO A C 1
ATOM 844 O O . PRO A 1 100 ? -2.040 -22.283 -3.722 1.00 89.44 100 PRO A O 1
ATOM 847 N N . ASP A 1 101 ? -2.731 -21.248 -5.597 1.00 89.50 101 ASP A N 1
ATOM 848 C CA . ASP A 1 101 ? -1.435 -21.256 -6.286 1.00 89.50 101 ASP A CA 1
ATOM 849 C C . ASP A 1 101 ? -0.657 -19.941 -6.098 1.00 89.50 101 ASP A C 1
ATOM 851 O O . ASP A 1 101 ? 0.362 -19.746 -6.752 1.00 89.50 101 ASP A O 1
ATOM 855 N N . CYS A 1 102 ? -1.173 -19.014 -5.286 1.00 90.50 102 CYS A N 1
ATOM 856 C CA . CYS A 1 102 ? -0.587 -17.695 -5.079 1.00 90.50 102 CYS A CA 1
ATOM 857 C C . CYS A 1 102 ? 0.304 -17.702 -3.848 1.00 90.50 102 CYS A C 1
ATOM 859 O O . CYS A 1 102 ? -0.040 -18.271 -2.812 1.00 90.50 102 CYS A O 1
ATOM 861 N N . SER A 1 103 ? 1.402 -16.970 -3.933 1.00 90.88 103 SER A N 1
ATOM 862 C CA . SER A 1 103 ? 2.282 -16.685 -2.814 1.00 90.88 103 SER A CA 1
ATOM 863 C C . SER A 1 103 ? 2.422 -15.185 -2.631 1.00 90.88 103 SER A C 1
ATOM 865 O O . SER A 1 103 ? 2.541 -14.421 -3.579 1.00 90.88 103 SER A O 1
ATOM 867 N N . TRP A 1 104 ? 2.502 -14.734 -1.385 1.00 90.25 104 TRP A N 1
ATOM 868 C CA . TRP A 1 104 ? 2.832 -13.337 -1.086 1.00 90.25 104 TRP A CA 1
ATOM 869 C C . TRP A 1 104 ? 4.234 -12.932 -1.560 1.00 90.25 104 TRP A C 1
ATOM 871 O O . TRP A 1 104 ? 4.513 -11.742 -1.693 1.00 90.25 104 TRP A O 1
ATOM 881 N N . ASN A 1 105 ? 5.078 -13.922 -1.862 1.00 91.50 105 ASN A N 1
ATOM 882 C CA . ASN A 1 105 ? 6.391 -13.746 -2.475 1.00 91.50 105 ASN A CA 1
ATOM 883 C C . ASN A 1 105 ? 6.346 -13.794 -4.012 1.00 91.50 105 ASN A C 1
ATOM 885 O O . 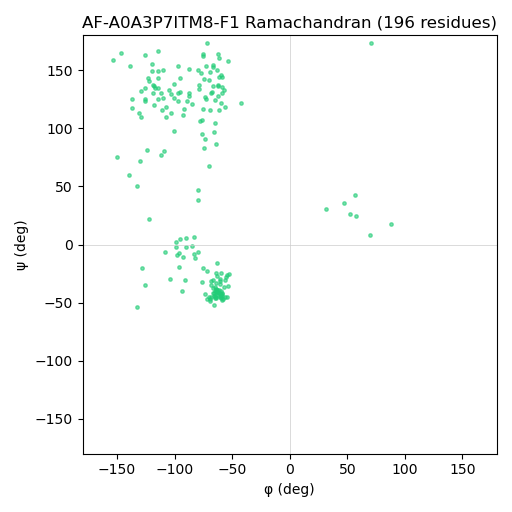ASN A 1 105 ? 7.401 -13.795 -4.646 1.00 91.50 105 ASN A O 1
ATOM 889 N N . ASP A 1 106 ? 5.157 -13.867 -4.616 1.00 91.00 106 ASP A N 1
ATOM 890 C CA . ASP A 1 106 ? 5.014 -13.803 -6.064 1.00 91.00 106 ASP A CA 1
ATOM 891 C C . ASP A 1 106 ? 5.522 -12.459 -6.570 1.00 91.00 106 ASP A C 1
ATOM 893 O O . ASP A 1 106 ? 5.255 -11.395 -6.005 1.00 91.00 106 ASP A O 1
ATOM 897 N N . ILE A 1 107 ? 6.274 -12.537 -7.657 1.00 90.19 107 ILE A N 1
ATOM 898 C CA . ILE A 1 107 ? 6.867 -11.394 -8.329 1.00 90.19 107 ILE A CA 1
ATOM 899 C C . ILE A 1 107 ? 5.864 -10.848 -9.341 1.00 90.19 107 ILE A C 1
ATOM 901 O O . ILE A 1 107 ? 5.381 -11.577 -10.211 1.00 90.19 107 ILE A O 1
ATOM 905 N N . VAL A 1 108 ? 5.598 -9.545 -9.260 1.00 89.12 108 VAL A N 1
ATOM 906 C CA . VAL A 1 108 ? 4.781 -8.827 -10.242 1.00 89.12 108 VAL A CA 1
ATOM 907 C C . VAL A 1 108 ? 5.539 -7.620 -10.783 1.00 89.12 108 VAL A C 1
ATOM 909 O O . VAL A 1 108 ? 6.147 -6.851 -10.043 1.00 89.12 108 VAL A O 1
ATOM 912 N N . THR A 1 109 ? 5.497 -7.440 -12.099 1.00 88.81 109 THR A N 1
ATOM 913 C CA . THR A 1 109 ? 6.072 -6.278 -12.774 1.00 88.81 109 THR A CA 1
ATOM 914 C C . THR A 1 109 ? 4.994 -5.214 -12.931 1.00 88.81 109 THR A C 1
ATOM 916 O O . THR A 1 109 ? 4.046 -5.381 -13.701 1.00 88.81 109 THR A O 1
ATOM 919 N N . VAL A 1 110 ? 5.153 -4.110 -12.202 1.00 87.75 110 VAL A N 1
ATOM 920 C CA . VAL A 1 110 ? 4.246 -2.956 -12.212 1.00 87.75 110 VAL A CA 1
ATOM 921 C C . VAL A 1 110 ? 5.018 -1.662 -12.524 1.00 87.75 110 VAL A C 1
ATOM 923 O O . VAL A 1 110 ? 6.255 -1.644 -12.476 1.00 87.75 110 VAL A O 1
ATOM 926 N N . PRO A 1 111 ? 4.330 -0.571 -12.907 1.00 86.75 111 PRO A N 1
ATOM 927 C CA . PRO A 1 111 ? 4.974 0.730 -13.074 1.00 86.75 111 PRO A CA 1
ATOM 928 C C . PRO A 1 111 ? 5.632 1.190 -11.770 1.00 86.75 111 PRO A C 1
ATOM 930 O O . PRO A 1 111 ? 5.077 0.952 -10.703 1.00 86.75 111 PRO A O 1
ATOM 933 N N . ASN A 1 112 ? 6.781 1.866 -11.857 1.00 85.31 112 ASN A N 1
ATOM 934 C CA . ASN A 1 112 ? 7.470 2.407 -10.683 1.00 85.31 112 ASN A CA 1
ATOM 935 C C . ASN A 1 112 ? 6.771 3.707 -10.229 1.00 85.31 112 ASN A C 1
ATOM 937 O O . ASN A 1 112 ? 6.922 4.733 -10.903 1.00 85.31 112 ASN A O 1
ATOM 941 N N . PRO A 1 113 ? 6.009 3.710 -9.116 1.00 84.25 113 PRO A N 1
ATOM 942 C CA . PRO A 1 113 ? 5.276 4.897 -8.686 1.00 84.25 113 PRO A CA 1
ATOM 943 C C . PRO A 1 113 ? 6.210 6.045 -8.285 1.00 84.25 113 PRO A C 1
ATOM 945 O O . PRO A 1 113 ? 5.903 7.199 -8.588 1.00 84.25 113 PRO A O 1
ATOM 948 N N . THR A 1 114 ? 7.356 5.749 -7.663 1.00 83.25 114 THR A N 1
ATOM 949 C CA . THR A 1 114 ? 8.339 6.754 -7.237 1.00 83.25 114 THR A CA 1
ATOM 950 C C . THR A 1 114 ? 8.959 7.450 -8.442 1.00 83.25 114 THR A C 1
ATOM 952 O O . THR A 1 114 ? 8.911 8.679 -8.546 1.00 83.25 114 THR A O 1
ATOM 955 N N . GLY A 1 115 ? 9.466 6.670 -9.400 1.00 83.25 115 GLY A N 1
ATOM 956 C CA . GLY A 1 115 ? 10.055 7.192 -10.631 1.00 83.25 115 GLY A CA 1
ATOM 957 C C . GLY A 1 115 ? 9.056 8.012 -11.453 1.00 83.25 115 GLY A C 1
ATOM 958 O O . GLY A 1 115 ? 9.389 9.097 -11.936 1.00 83.25 115 GLY A O 1
ATOM 959 N N . ILE A 1 116 ? 7.802 7.552 -11.557 1.00 85.19 116 ILE A N 1
ATOM 960 C CA . ILE A 1 116 ? 6.724 8.290 -12.237 1.00 85.19 116 ILE A CA 1
ATOM 961 C C . ILE A 1 116 ? 6.389 9.587 -11.494 1.00 85.19 116 ILE A C 1
ATOM 963 O O . ILE A 1 116 ? 6.258 10.633 -12.132 1.00 85.19 116 ILE A O 1
ATOM 967 N N . GLY A 1 117 ? 6.278 9.551 -10.164 1.00 85.81 117 GLY A N 1
ATOM 968 C CA . GLY A 1 117 ? 6.011 10.735 -9.347 1.00 85.81 117 GLY A CA 1
ATOM 969 C C . GLY A 1 117 ? 7.108 11.791 -9.487 1.00 85.81 117 GLY A C 1
ATOM 970 O O . GLY A 1 117 ? 6.817 12.964 -9.728 1.00 85.81 117 GLY A O 1
ATOM 971 N N . ALA A 1 118 ? 8.372 11.371 -9.435 1.00 84.56 118 ALA A N 1
ATOM 972 C CA . ALA A 1 118 ? 9.516 12.253 -9.626 1.00 84.56 118 ALA A CA 1
ATOM 973 C C . ALA A 1 118 ? 9.567 12.838 -11.046 1.00 84.56 118 ALA A C 1
ATOM 975 O O . ALA A 1 118 ? 9.757 14.045 -11.214 1.00 84.56 118 ALA A O 1
ATOM 976 N N . ALA A 1 119 ? 9.331 12.017 -12.074 1.00 85.19 119 ALA A N 1
ATOM 977 C CA . ALA A 1 119 ? 9.237 12.489 -13.451 1.00 85.19 119 ALA A CA 1
ATOM 978 C C . ALA A 1 119 ? 8.089 13.496 -13.625 1.00 85.19 119 ALA A C 1
ATOM 980 O O . ALA A 1 119 ? 8.280 14.538 -14.251 1.00 85.19 119 ALA A O 1
ATOM 981 N N . SER A 1 120 ? 6.923 13.235 -13.027 1.00 86.69 120 SER A N 1
ATOM 982 C CA . SER A 1 120 ? 5.784 14.158 -13.043 1.00 86.69 120 SER A CA 1
ATOM 983 C C . SER A 1 120 ? 6.151 15.501 -12.410 1.00 86.69 120 SER A C 1
ATOM 985 O O . SER A 1 120 ? 5.896 16.540 -13.014 1.00 86.69 120 SER A O 1
ATOM 987 N N . ALA A 1 121 ? 6.822 15.498 -11.254 1.00 86.25 121 ALA A N 1
ATOM 988 C CA . ALA A 1 121 ? 7.250 16.721 -10.572 1.00 86.25 121 ALA A CA 1
ATOM 989 C C . ALA A 1 121 ? 8.218 17.575 -11.414 1.00 86.25 121 ALA A C 1
ATOM 991 O O . ALA A 1 121 ? 8.151 18.801 -11.378 1.00 86.25 121 ALA A O 1
ATOM 992 N N . ILE A 1 122 ? 9.084 16.961 -12.228 1.00 85.38 122 ILE A N 1
ATOM 993 C CA . ILE A 1 122 ? 9.994 17.695 -13.128 1.00 85.38 122 ILE A CA 1
ATOM 994 C C . ILE A 1 122 ? 9.226 18.512 -14.182 1.00 85.38 122 ILE A C 1
ATOM 996 O O . ILE A 1 122 ? 9.629 19.625 -14.552 1.00 85.38 122 ILE A O 1
ATOM 1000 N N . TYR A 1 123 ? 8.134 17.952 -14.704 1.00 83.75 123 TYR A N 1
ATOM 1001 C CA . TYR A 1 123 ? 7.329 18.582 -15.751 1.00 83.75 123 TYR A CA 1
ATOM 1002 C C . TYR A 1 123 ? 6.172 19.420 -15.210 1.00 83.75 123 TYR A C 1
ATOM 1004 O O . TYR A 1 123 ? 5.589 20.195 -15.970 1.00 83.75 123 TYR A O 1
ATOM 1012 N N . ASP A 1 124 ? 5.882 19.315 -13.917 1.00 85.25 124 ASP A N 1
ATOM 1013 C CA . ASP A 1 124 ? 4.800 20.041 -13.276 1.00 85.25 124 ASP A CA 1
ATOM 1014 C C . ASP A 1 124 ? 5.058 21.565 -13.302 1.00 85.25 124 ASP A C 1
ATOM 1016 O O . ASP A 1 124 ? 6.108 22.040 -12.841 1.00 85.25 124 ASP A O 1
ATOM 1020 N N . PRO A 1 125 ? 4.116 22.362 -13.844 1.00 84.56 125 PRO A N 1
ATOM 1021 C CA . PRO A 1 125 ? 4.209 23.817 -13.848 1.00 84.56 125 PRO A CA 1
ATOM 1022 C C . PRO A 1 125 ? 4.386 24.442 -12.459 1.00 84.56 125 PRO A C 1
ATOM 1024 O O . PRO A 1 125 ? 4.993 25.511 -12.368 1.00 84.56 125 PRO A O 1
ATOM 1027 N N . GLN A 1 126 ? 3.903 23.798 -11.389 1.00 84.69 126 GLN A N 1
ATOM 1028 C CA . GLN A 1 126 ? 3.943 24.350 -10.031 1.00 84.69 126 GLN A CA 1
ATOM 1029 C C . GLN A 1 126 ? 5.372 24.631 -9.539 1.00 84.69 126 GLN A C 1
ATOM 1031 O O . GLN A 1 126 ? 5.597 25.599 -8.813 1.00 84.69 126 GLN A O 1
ATOM 1036 N N . TYR A 1 127 ? 6.354 23.838 -9.983 1.00 80.44 127 TYR A N 1
ATOM 1037 C CA . TYR A 1 127 ? 7.750 23.964 -9.555 1.00 80.44 127 TYR A CA 1
ATOM 1038 C C . TYR A 1 127 ? 8.585 24.914 -10.424 1.00 80.44 127 TYR A C 1
ATOM 1040 O O . TYR A 1 127 ? 9.762 25.117 -10.136 1.00 80.44 127 TYR A O 1
ATOM 1048 N N . GLN A 1 128 ? 8.007 25.491 -11.489 1.00 85.06 128 GLN A N 1
ATOM 1049 C CA . GLN A 1 128 ? 8.645 26.492 -12.363 1.00 85.06 128 GLN A CA 1
ATOM 1050 C C . GLN A 1 128 ? 10.077 26.124 -12.807 1.00 85.06 128 GLN A C 1
ATOM 1052 O O . GLN A 1 128 ? 10.956 26.979 -12.938 1.00 85.06 128 GLN A O 1
ATOM 1057 N N . MET A 1 129 ? 10.334 24.833 -13.042 1.00 81.75 129 MET A N 1
ATOM 1058 C CA . MET A 1 129 ? 11.668 24.364 -13.404 1.00 81.75 129 MET A CA 1
ATOM 1059 C C . MET A 1 129 ? 12.086 24.878 -14.783 1.00 81.75 129 MET A C 1
ATOM 1061 O O . MET A 1 129 ? 11.370 24.720 -15.776 1.00 81.75 129 MET A O 1
ATOM 1065 N N . THR A 1 130 ? 13.296 25.433 -14.866 1.00 88.38 130 THR A N 1
ATOM 1066 C CA . THR A 1 130 ? 13.883 25.824 -16.150 1.00 88.38 130 THR A CA 1
ATOM 1067 C C . THR A 1 130 ? 14.165 24.585 -17.013 1.00 88.38 130 THR A C 1
ATOM 1069 O O . THR A 1 130 ? 14.441 23.507 -16.478 1.00 88.38 130 THR A O 1
ATOM 1072 N N . PRO A 1 131 ? 14.174 24.697 -18.356 1.00 87.94 131 PRO A N 1
ATOM 1073 C CA . PRO A 1 131 ? 14.465 23.561 -19.237 1.00 87.94 131 PRO A CA 1
ATOM 1074 C C . PRO A 1 131 ? 15.813 22.878 -18.957 1.00 87.94 131 PRO A C 1
ATOM 1076 O O . PRO A 1 131 ? 15.949 21.671 -19.144 1.00 87.94 131 PRO A O 1
ATOM 1079 N N . VAL A 1 132 ? 16.806 23.641 -18.487 1.00 88.12 132 VAL A N 1
ATOM 1080 C CA . VAL A 1 132 ? 18.119 23.112 -18.092 1.00 88.12 132 VAL A CA 1
ATOM 1081 C C . VAL A 1 132 ? 18.010 22.316 -16.793 1.00 88.12 132 VAL A C 1
ATOM 1083 O O . VAL A 1 132 ? 18.491 21.186 -16.740 1.00 88.12 132 VAL A O 1
ATOM 1086 N N . ALA A 1 133 ? 17.326 22.858 -15.780 1.00 85.06 133 ALA A N 1
ATOM 1087 C CA . ALA A 1 133 ? 17.091 22.153 -14.523 1.00 85.06 133 ALA A CA 1
ATOM 1088 C C . ALA A 1 133 ? 16.338 20.836 -14.755 1.00 85.06 133 ALA A C 1
ATOM 1090 O O . ALA A 1 133 ? 16.752 19.802 -14.237 1.00 85.06 133 ALA A O 1
ATOM 1091 N N . ARG A 1 134 ? 15.310 20.838 -15.617 1.00 86.81 134 ARG A N 1
ATOM 1092 C CA . ARG A 1 134 ? 14.567 19.621 -15.982 1.00 86.81 134 ARG A CA 1
ATOM 1093 C C . ARG A 1 134 ? 15.470 18.523 -16.531 1.00 86.81 134 ARG A C 1
ATOM 1095 O O . ARG A 1 134 ? 15.346 17.375 -16.122 1.00 86.81 134 ARG A O 1
ATOM 1102 N N . ARG A 1 135 ? 16.398 18.870 -17.429 1.00 86.44 135 ARG A N 1
ATOM 1103 C CA . ARG A 1 135 ? 17.362 17.904 -17.978 1.00 86.44 135 ARG A CA 1
ATOM 1104 C C . ARG A 1 135 ? 18.279 17.362 -16.889 1.00 86.44 135 ARG A C 1
ATOM 1106 O O . ARG A 1 135 ? 18.459 16.155 -16.827 1.00 86.44 135 ARG A O 1
ATOM 1113 N N . ILE A 1 136 ? 18.816 18.223 -16.024 1.00 86.75 136 ILE A N 1
ATOM 1114 C CA . ILE A 1 136 ? 19.699 17.803 -14.924 1.00 86.75 136 ILE A CA 1
ATOM 1115 C C . ILE A 1 136 ? 18.984 16.806 -14.005 1.00 86.75 136 ILE A C 1
ATOM 1117 O O . ILE A 1 136 ? 19.534 15.745 -13.726 1.00 86.75 136 ILE A O 1
ATOM 1121 N N . PHE A 1 137 ? 17.750 17.103 -13.587 1.00 85.19 137 PHE A N 1
ATOM 1122 C CA . PHE A 1 137 ? 16.973 16.190 -12.748 1.00 85.19 137 PHE A CA 1
ATOM 1123 C C . PHE A 1 137 ? 16.606 14.895 -13.476 1.00 85.19 137 PHE A C 1
ATOM 1125 O O . PHE A 1 137 ? 16.759 13.824 -12.901 1.00 85.19 137 PHE A O 1
ATOM 1132 N N . ALA A 1 138 ? 16.204 14.965 -14.749 1.00 83.62 138 ALA A N 1
ATOM 1133 C CA . ALA A 1 138 ? 15.901 13.774 -15.542 1.00 83.62 138 ALA A CA 1
ATOM 1134 C C . ALA A 1 138 ? 17.126 12.855 -15.701 1.00 83.62 138 ALA A C 1
ATOM 1136 O O . ALA A 1 138 ? 17.010 11.642 -15.555 1.00 83.62 138 ALA A O 1
ATOM 1137 N N . PHE A 1 139 ? 18.313 13.422 -15.938 1.00 84.00 139 PHE A N 1
ATOM 1138 C CA . PHE A 1 139 ? 19.564 12.659 -15.946 1.00 84.00 139 PHE A CA 1
ATOM 1139 C C . PHE A 1 139 ? 19.896 12.086 -14.564 1.00 84.00 139 PHE A C 1
ATOM 1141 O O . PHE A 1 139 ? 20.337 10.944 -14.476 1.00 84.00 139 PHE A O 1
ATOM 1148 N N . GLY A 1 140 ? 19.665 12.847 -13.492 1.00 84.12 140 GLY A N 1
ATOM 1149 C CA . GLY A 1 140 ? 19.855 12.380 -12.118 1.00 84.12 140 GLY A CA 1
ATOM 1150 C C . GLY A 1 140 ? 18.996 11.160 -11.782 1.00 84.12 140 GLY A C 1
ATOM 1151 O O . GLY A 1 140 ? 19.521 10.193 -11.241 1.00 84.12 140 GLY A O 1
ATOM 1152 N N . LEU A 1 141 ? 17.716 11.166 -12.170 1.00 82.38 141 LEU A N 1
ATOM 1153 C CA . LEU A 1 141 ? 16.813 10.022 -11.993 1.00 82.38 141 LEU A CA 1
ATOM 1154 C C . LEU A 1 141 ? 17.352 8.760 -12.677 1.00 82.38 141 LEU A C 1
ATOM 1156 O O . LEU A 1 141 ? 17.445 7.709 -12.048 1.00 82.38 141 LEU A O 1
ATOM 1160 N N . LEU A 1 142 ? 17.803 8.880 -13.929 1.00 80.06 142 LEU A N 1
ATOM 1161 C CA . LEU A 1 142 ? 18.394 7.753 -14.657 1.00 80.06 142 LEU A CA 1
ATOM 1162 C C . LEU A 1 142 ? 19.658 7.206 -13.974 1.00 80.06 142 LEU A C 1
ATOM 1164 O O . LEU A 1 142 ? 19.854 5.995 -13.940 1.00 80.06 142 LEU A O 1
ATOM 1168 N N . LEU A 1 143 ? 20.510 8.076 -13.418 1.00 80.25 143 LEU A N 1
ATOM 1169 C CA . LEU A 1 143 ? 21.736 7.661 -12.723 1.00 80.25 143 LEU A CA 1
ATOM 1170 C C . LEU A 1 143 ? 21.465 6.916 -11.413 1.00 80.25 143 LEU A C 1
ATOM 1172 O O . LEU A 1 143 ? 22.253 6.053 -11.035 1.00 80.25 143 LEU A O 1
ATOM 1176 N N . VAL A 1 144 ? 20.371 7.249 -10.730 1.00 77.56 144 VAL A N 1
ATOM 1177 C CA . VAL A 1 144 ? 19.949 6.588 -9.485 1.00 77.56 144 VAL A CA 1
ATOM 1178 C C . VAL A 1 144 ? 19.236 5.254 -9.767 1.00 77.56 144 VAL A C 1
ATOM 1180 O O . VAL A 1 144 ? 19.013 4.467 -8.854 1.00 77.56 144 VAL A O 1
ATOM 1183 N N . GLY A 1 145 ? 18.974 4.940 -11.041 1.00 71.88 145 GLY A N 1
ATOM 1184 C CA . GLY A 1 145 ? 18.316 3.702 -11.453 1.00 71.88 145 GLY A CA 1
ATOM 1185 C C . GLY A 1 145 ? 16.793 3.801 -11.474 1.00 71.88 145 GLY A C 1
ATOM 1186 O O . GLY A 1 145 ? 16.121 2.773 -11.522 1.00 71.88 145 GLY A O 1
ATOM 1187 N N . GLU A 1 146 ? 16.241 5.018 -11.479 1.00 75.19 146 GLU A N 1
ATOM 1188 C CA . GLU A 1 146 ? 14.801 5.240 -11.586 1.00 75.19 146 GLU A CA 1
ATOM 1189 C C . GLU A 1 146 ? 14.341 5.036 -13.026 1.00 75.19 146 GLU A C 1
ATOM 1191 O O . GLU A 1 146 ? 14.398 5.927 -13.879 1.00 75.19 146 GLU A O 1
ATOM 1196 N N . TYR A 1 147 ? 13.877 3.824 -13.298 1.00 72.62 147 TYR A N 1
ATOM 1197 C CA . TYR A 1 147 ? 13.250 3.461 -14.559 1.00 72.62 147 TYR A CA 1
ATOM 1198 C C . TYR A 1 147 ? 11.718 3.538 -14.452 1.00 72.62 147 TYR A C 1
ATOM 1200 O O . TYR A 1 147 ? 11.164 3.365 -13.366 1.00 72.62 147 TYR A O 1
ATOM 1208 N N . PRO A 1 148 ? 11.005 3.774 -15.573 1.00 64.75 148 PRO A N 1
ATOM 1209 C CA . PRO A 1 148 ? 9.545 3.949 -15.574 1.00 64.75 148 PRO A CA 1
ATOM 1210 C C . PRO A 1 148 ? 8.774 2.699 -15.126 1.00 64.75 148 PRO A C 1
ATOM 1212 O O . PRO A 1 148 ? 7.652 2.796 -14.629 1.00 64.75 148 PRO A O 1
ATOM 1215 N N . PHE A 1 149 ? 9.383 1.527 -15.279 1.00 62.69 149 PHE A N 1
ATOM 1216 C CA . PHE A 1 149 ? 8.876 0.265 -14.761 1.00 62.69 149 PHE A CA 1
ATOM 1217 C C . PHE A 1 149 ? 9.897 -0.300 -13.792 1.00 62.69 149 PHE A C 1
ATOM 1219 O O . PHE A 1 149 ? 11.102 -0.099 -13.967 1.00 62.69 149 PHE A O 1
ATOM 1226 N N . MET A 1 150 ? 9.407 -1.026 -12.794 1.00 56.50 150 MET A N 1
ATOM 1227 C CA . MET A 1 150 ? 10.258 -1.814 -11.917 1.00 56.50 150 MET A CA 1
ATOM 1228 C C . MET A 1 150 ? 10.871 -2.922 -12.770 1.00 56.50 150 MET A C 1
ATOM 1230 O O . MET A 1 150 ? 10.209 -3.902 -13.107 1.00 56.50 150 MET A O 1
ATOM 1234 N N . TRP A 1 151 ? 12.096 -2.693 -13.239 1.00 54.97 151 TRP A N 1
ATOM 1235 C CA . TRP A 1 151 ? 12.789 -3.600 -14.148 1.00 54.97 151 TRP A CA 1
ATOM 1236 C C . TRP A 1 151 ? 12.834 -5.022 -13.593 1.00 54.97 151 TRP A C 1
ATOM 1238 O O . TRP A 1 151 ? 12.771 -5.233 -12.387 1.00 54.97 151 TRP A O 1
ATOM 1248 N N . VAL A 1 152 ? 13.015 -6.008 -14.472 1.00 47.38 152 VAL A N 1
ATOM 1249 C CA . VAL A 1 152 ? 13.048 -7.443 -14.129 1.00 47.38 152 VAL A CA 1
ATOM 1250 C C . VAL A 1 152 ? 14.043 -7.776 -12.995 1.00 47.38 152 VAL A C 1
ATOM 1252 O O . VAL A 1 152 ? 13.824 -8.727 -12.253 1.00 47.38 152 VAL A O 1
ATOM 1255 N N . ALA A 1 153 ? 15.092 -6.969 -12.787 1.00 42.59 153 ALA A N 1
ATOM 1256 C CA . ALA A 1 153 ? 16.052 -7.123 -11.684 1.00 42.59 153 ALA A CA 1
ATOM 1257 C C . ALA A 1 153 ? 15.608 -6.516 -10.327 1.00 42.59 153 ALA A C 1
ATOM 1259 O O . ALA A 1 153 ? 16.239 -6.787 -9.311 1.00 42.59 153 ALA A O 1
ATOM 1260 N N . LEU A 1 154 ? 14.542 -5.709 -10.311 1.00 54.75 154 LEU A N 1
ATOM 1261 C CA . LEU A 1 154 ? 13.948 -5.006 -9.158 1.00 54.75 154 LEU A CA 1
ATOM 1262 C C . LEU A 1 154 ? 12.474 -5.387 -8.964 1.00 54.75 154 LEU A C 1
ATOM 1264 O O . LEU A 1 154 ? 11.679 -4.629 -8.415 1.00 54.75 154 LEU A O 1
ATOM 1268 N N . SER A 1 155 ? 12.073 -6.543 -9.481 1.00 66.62 155 SER A N 1
ATOM 1269 C CA . SER A 1 155 ? 10.731 -7.046 -9.250 1.00 66.62 155 SER A CA 1
ATOM 1270 C C . SER A 1 155 ? 10.509 -7.274 -7.756 1.00 66.62 155 SER A C 1
ATOM 1272 O O . SER A 1 155 ? 11.178 -8.112 -7.154 1.00 66.62 155 SER A O 1
ATOM 1274 N N . HIS A 1 156 ? 9.580 -6.518 -7.175 1.00 81.50 156 HIS A N 1
ATOM 1275 C CA . HIS A 1 156 ? 9.191 -6.676 -5.781 1.00 81.50 156 HIS A CA 1
ATOM 1276 C C . HIS A 1 156 ? 8.090 -7.716 -5.655 1.00 81.50 156 HIS A C 1
ATOM 1278 O O . HIS A 1 156 ? 7.281 -7.945 -6.562 1.00 81.50 156 HIS A O 1
ATOM 1284 N N . THR A 1 157 ? 8.088 -8.364 -4.504 1.00 90.56 157 THR A N 1
ATOM 1285 C CA . THR A 1 157 ? 7.028 -9.284 -4.128 1.00 90.56 157 THR A CA 1
ATOM 1286 C C . THR A 1 157 ? 5.718 -8.526 -3.929 1.00 90.56 157 THR A C 1
ATOM 1288 O O . THR A 1 157 ? 5.702 -7.343 -3.577 1.00 90.56 157 THR A O 1
ATOM 1291 N N . VAL A 1 158 ? 4.588 -9.211 -4.092 1.00 90.75 158 VAL A N 1
ATOM 1292 C CA . VAL A 1 158 ? 3.267 -8.641 -3.776 1.00 90.75 158 VAL A CA 1
ATOM 1293 C C . VAL A 1 158 ? 3.215 -8.096 -2.343 1.00 90.75 158 VAL A C 1
ATOM 1295 O O . VAL A 1 158 ? 2.601 -7.056 -2.091 1.00 90.75 158 VAL A O 1
ATOM 1298 N N . LYS A 1 159 ? 3.894 -8.763 -1.403 1.00 90.69 159 LYS A N 1
ATOM 1299 C CA . LYS A 1 159 ? 3.998 -8.325 -0.009 1.00 90.69 159 LYS A CA 1
ATOM 1300 C C . LYS A 1 159 ? 4.746 -7.000 0.153 1.00 90.69 159 LYS A C 1
ATOM 1302 O O . LYS A 1 159 ? 4.262 -6.128 0.873 1.00 90.69 159 LYS A O 1
ATOM 1307 N N . GLU A 1 160 ? 5.883 -6.839 -0.517 1.00 89.94 160 GLU A N 1
ATOM 1308 C CA . GLU A 1 160 ? 6.671 -5.596 -0.513 1.00 89.94 160 GLU A CA 1
ATOM 1309 C C . GLU A 1 160 ? 5.901 -4.436 -1.145 1.00 89.94 160 GLU A C 1
ATOM 1311 O O . GLU A 1 160 ? 5.900 -3.332 -0.609 1.00 89.94 160 GLU A O 1
ATOM 1316 N N . ILE A 1 161 ? 5.178 -4.691 -2.238 1.00 88.81 161 ILE A N 1
ATOM 1317 C CA . ILE A 1 161 ? 4.403 -3.657 -2.935 1.00 88.81 161 ILE A CA 1
ATOM 1318 C C . ILE A 1 161 ? 3.239 -3.139 -2.078 1.00 88.81 161 ILE A C 1
ATOM 1320 O O . ILE A 1 161 ? 2.929 -1.950 -2.125 1.00 88.81 161 ILE A O 1
ATOM 1324 N N . LEU A 1 162 ? 2.571 -4.009 -1.313 1.00 90.06 162 LEU A N 1
ATOM 1325 C CA . LEU A 1 162 ? 1.376 -3.634 -0.546 1.00 90.06 162 LEU A CA 1
ATOM 1326 C C . LEU A 1 162 ? 1.653 -3.216 0.899 1.00 90.06 162 LEU A C 1
ATOM 1328 O O . LEU A 1 162 ? 0.973 -2.319 1.398 1.00 90.06 162 LEU A O 1
ATOM 1332 N N . PHE A 1 163 ? 2.571 -3.896 1.592 1.00 88.75 163 PHE A N 1
ATOM 1333 C CA . PHE A 1 163 ? 2.663 -3.820 3.054 1.00 88.75 163 PHE A CA 1
ATOM 1334 C C . PHE A 1 163 ? 4.071 -3.588 3.583 1.00 88.75 163 PHE A C 1
ATOM 1336 O O . PHE A 1 163 ? 4.253 -2.666 4.371 1.00 88.75 163 PHE A O 1
ATOM 1343 N N . ASP A 1 164 ? 5.048 -4.411 3.195 1.00 88.00 164 ASP A N 1
ATOM 1344 C CA . ASP A 1 164 ? 6.390 -4.318 3.790 1.00 88.00 164 ASP A CA 1
ATOM 1345 C C . ASP A 1 164 ? 7.128 -3.054 3.311 1.00 88.00 164 ASP A C 1
ATOM 1347 O O . ASP A 1 164 ? 8.021 -2.555 3.998 1.00 88.00 164 ASP A O 1
ATOM 1351 N N . GLY A 1 165 ? 6.722 -2.508 2.161 1.00 86.00 165 GLY A N 1
ATOM 1352 C CA . GLY A 1 165 ? 7.480 -1.493 1.449 1.00 86.00 165 GLY A CA 1
ATOM 1353 C C . GLY A 1 165 ? 8.743 -2.084 0.825 1.00 86.00 165 GLY A C 1
ATOM 1354 O O . GLY A 1 165 ? 9.102 -3.243 1.035 1.00 86.00 165 GLY A O 1
ATOM 1355 N N . TYR A 1 166 ? 9.429 -1.268 0.039 1.00 84.56 166 TYR A N 1
ATOM 1356 C CA . TYR A 1 166 ? 10.720 -1.600 -0.548 1.00 84.56 166 TYR A CA 1
ATOM 1357 C C . TYR A 1 166 ? 11.631 -0.375 -0.479 1.00 84.56 166 TYR A C 1
ATOM 1359 O O . TYR A 1 166 ? 11.157 0.761 -0.425 1.00 84.56 166 TYR A O 1
ATOM 1367 N N . ASN A 1 167 ? 12.944 -0.607 -0.452 1.00 81.31 167 ASN A N 1
ATOM 1368 C CA . ASN A 1 167 ? 13.916 0.482 -0.461 1.00 81.31 167 ASN A CA 1
ATOM 1369 C C . ASN A 1 167 ? 14.078 1.023 -1.881 1.00 81.31 167 ASN A C 1
ATOM 1371 O O . ASN A 1 167 ? 14.245 0.257 -2.830 1.00 81.31 167 ASN A O 1
ATOM 1375 N N . ASP A 1 168 ? 14.067 2.344 -1.996 1.00 80.81 168 ASP A N 1
ATOM 1376 C CA . ASP A 1 168 ? 14.124 3.074 -3.254 1.00 80.81 168 ASP A CA 1
ATOM 1377 C C . ASP A 1 168 ? 15.291 4.064 -3.192 1.00 80.81 168 ASP A C 1
ATOM 1379 O O . ASP A 1 168 ? 15.404 4.869 -2.262 1.00 80.81 168 ASP A O 1
ATOM 1383 N N . ALA A 1 169 ? 16.192 3.978 -4.170 1.00 78.94 169 ALA A N 1
ATOM 1384 C CA . ALA A 1 169 ? 17.440 4.727 -4.143 1.00 78.94 169 ALA A CA 1
ATOM 1385 C C . ALA A 1 169 ? 17.206 6.243 -4.258 1.00 78.94 169 ALA A C 1
ATOM 1387 O O . ALA A 1 169 ? 17.972 7.028 -3.688 1.00 78.94 169 ALA A O 1
ATOM 1388 N N . LEU A 1 170 ? 16.143 6.680 -4.946 1.00 77.56 170 LEU A N 1
ATOM 1389 C CA . LEU A 1 170 ? 15.779 8.091 -5.005 1.00 77.56 170 LEU A CA 1
ATOM 1390 C C . LEU A 1 170 ? 15.287 8.596 -3.649 1.00 77.56 170 LEU A C 1
ATOM 1392 O O . LEU A 1 170 ? 15.708 9.675 -3.212 1.00 77.56 170 LEU A O 1
ATOM 1396 N N . LEU A 1 171 ? 14.428 7.832 -2.973 1.00 78.50 171 LEU A N 1
ATOM 1397 C CA . LEU A 1 171 ? 13.952 8.190 -1.636 1.00 78.50 171 LEU A CA 1
ATOM 1398 C C . LEU A 1 171 ? 15.102 8.215 -0.624 1.00 78.50 171 LEU A C 1
ATOM 1400 O O . LEU A 1 171 ? 15.198 9.166 0.154 1.00 78.50 171 LEU A O 1
ATOM 1404 N N . ASP A 1 172 ? 16.034 7.265 -0.688 1.00 79.44 172 ASP A N 1
ATOM 1405 C CA . ASP A 1 172 ? 17.224 7.244 0.170 1.00 79.44 172 ASP A CA 1
ATOM 1406 C C . ASP A 1 172 ? 18.091 8.500 -0.012 1.00 79.44 172 ASP A C 1
ATOM 1408 O O . ASP A 1 172 ? 18.529 9.131 0.961 1.00 79.44 172 ASP A O 1
ATOM 1412 N N . VAL A 1 173 ? 18.301 8.932 -1.260 1.00 78.19 173 VAL A N 1
ATOM 1413 C CA . VAL A 1 173 ? 19.003 10.189 -1.561 1.00 78.19 173 VAL A CA 1
ATOM 1414 C C . VAL A 1 173 ? 18.220 11.390 -1.027 1.00 78.19 173 VAL A C 1
ATOM 1416 O O . VAL A 1 173 ? 18.815 12.282 -0.408 1.00 78.19 173 VAL A O 1
ATOM 1419 N N . GLY A 1 174 ? 16.898 11.406 -1.208 1.00 72.50 174 GLY A N 1
ATOM 1420 C CA . GLY A 1 174 ? 16.002 12.449 -0.710 1.00 72.50 174 GLY A CA 1
ATOM 1421 C C . GLY A 1 174 ? 16.033 12.590 0.814 1.00 72.50 174 GLY A C 1
ATOM 1422 O O . GLY A 1 174 ? 16.087 13.712 1.328 1.00 72.50 174 GLY A O 1
ATOM 1423 N N . HIS A 1 175 ? 16.090 11.466 1.530 1.00 71.69 175 HIS A N 1
ATOM 1424 C CA . HIS A 1 175 ? 16.166 11.406 2.988 1.00 71.69 175 HIS A CA 1
ATOM 1425 C C . HIS A 1 175 ? 17.586 11.567 3.544 1.00 71.69 175 HIS A C 1
ATOM 1427 O O . HIS A 1 175 ? 17.748 11.748 4.754 1.00 71.69 175 HIS A O 1
ATOM 1433 N N . SER A 1 176 ? 18.616 11.581 2.696 1.00 72.50 176 SER A N 1
ATOM 1434 C CA . SER A 1 176 ? 19.985 11.833 3.139 1.00 72.50 176 SER A CA 1
ATOM 1435 C C . SER A 1 176 ? 20.125 13.209 3.810 1.00 72.50 176 SER A C 1
ATOM 1437 O O . SER A 1 176 ? 19.515 14.209 3.411 1.00 72.50 176 SER A O 1
ATOM 1439 N N . LYS A 1 177 ? 21.007 13.294 4.818 1.00 58.16 177 LYS A N 1
ATOM 1440 C CA . LYS A 1 177 ? 21.290 14.542 5.560 1.00 58.16 177 LYS A CA 1
ATOM 1441 C C . LYS A 1 177 ? 21.701 15.703 4.643 1.00 58.16 177 LYS A C 1
ATOM 1443 O O . LYS A 1 177 ? 21.510 16.866 4.989 1.00 58.16 177 LYS A O 1
ATOM 1448 N N . VAL A 1 178 ? 22.262 15.398 3.475 1.00 58.16 178 VAL A N 1
ATOM 1449 C CA . VAL A 1 178 ? 22.689 16.389 2.480 1.00 58.16 178 VAL A CA 1
ATOM 1450 C C . VAL A 1 178 ? 21.486 17.010 1.760 1.00 58.16 178 VAL A C 1
ATOM 1452 O O . VAL A 1 178 ? 21.446 18.231 1.608 1.00 58.16 178 VAL A O 1
ATOM 1455 N N . SER A 1 179 ? 20.489 16.207 1.381 1.00 55.25 179 SER A N 1
ATOM 1456 C CA . SER A 1 179 ? 19.273 16.662 0.689 1.00 55.25 179 SER A CA 1
ATOM 1457 C C . SER A 1 179 ? 18.369 17.511 1.594 1.00 55.25 179 SER A C 1
ATOM 1459 O O . SER A 1 179 ? 17.994 18.631 1.226 1.00 55.25 179 SER A O 1
ATOM 1461 N N . GLN A 1 180 ? 18.124 17.045 2.826 1.00 55.44 180 GLN A N 1
ATOM 1462 C CA . GLN A 1 180 ? 17.262 17.734 3.801 1.00 55.44 180 GLN A CA 1
ATOM 1463 C C . GLN A 1 180 ? 17.787 19.118 4.218 1.00 55.44 180 GLN A C 1
ATOM 1465 O O . GLN A 1 180 ? 17.013 19.996 4.595 1.00 55.44 180 GLN A O 1
ATOM 1470 N N . THR A 1 181 ? 19.105 19.329 4.151 1.00 47.47 181 THR A N 1
ATOM 1471 C CA . THR A 1 181 ? 19.737 20.569 4.630 1.00 47.47 181 THR A CA 1
ATOM 1472 C C . THR A 1 181 ? 19.972 21.594 3.512 1.00 47.47 181 THR A C 1
ATOM 1474 O O . THR A 1 181 ? 20.170 22.770 3.810 1.00 47.47 181 THR A O 1
ATOM 1477 N N . LYS A 1 182 ? 19.972 21.188 2.229 1.00 46.00 182 LYS A N 1
ATOM 1478 C CA . LYS A 1 182 ? 20.374 22.072 1.113 1.00 46.00 182 LYS A CA 1
ATOM 1479 C C . LYS A 1 182 ? 19.404 22.184 -0.067 1.00 46.00 182 LYS A C 1
ATOM 1481 O O . LYS A 1 182 ? 19.539 23.155 -0.803 1.00 46.00 182 LYS A O 1
ATOM 1486 N N . LEU A 1 183 ? 18.469 21.252 -0.279 1.00 47.22 183 LEU A N 1
ATOM 1487 C CA . LEU A 1 183 ? 17.651 21.232 -1.508 1.00 47.22 183 LEU A CA 1
ATOM 1488 C C . LEU A 1 183 ? 16.138 21.231 -1.264 1.00 47.22 183 LEU A C 1
ATOM 1490 O O . LEU A 1 183 ? 15.410 21.863 -2.024 1.00 47.22 183 LEU A O 1
ATOM 1494 N N . LEU A 1 184 ? 15.659 20.581 -0.204 1.00 46.66 184 LEU A N 1
ATOM 1495 C CA . LEU A 1 184 ? 14.228 20.444 0.080 1.00 46.66 184 LEU A CA 1
ATOM 1496 C C . LEU A 1 184 ? 13.936 20.979 1.483 1.00 46.66 184 LEU A C 1
ATOM 1498 O O . LEU A 1 184 ? 13.895 20.238 2.461 1.00 46.66 184 LEU A O 1
ATOM 1502 N N . GLY A 1 185 ? 13.800 22.301 1.603 1.00 38.19 185 GLY A N 1
ATOM 1503 C CA . GLY A 1 185 ? 13.489 22.943 2.878 1.00 38.19 185 GLY A CA 1
ATOM 1504 C C . GLY A 1 185 ? 12.205 22.381 3.490 1.00 38.19 185 GLY A C 1
ATOM 1505 O O . GLY A 1 185 ? 11.154 22.494 2.876 1.00 38.19 185 GLY A O 1
ATOM 1506 N N . LYS A 1 186 ? 12.318 21.772 4.682 1.00 37.78 186 LYS A N 1
ATOM 1507 C CA . LYS A 1 186 ? 11.280 21.475 5.701 1.00 37.78 186 LYS A CA 1
ATOM 1508 C C . LYS A 1 186 ? 9.835 21.186 5.227 1.00 37.78 186 LYS A C 1
ATOM 1510 O O . LYS A 1 186 ? 8.905 21.495 5.962 1.00 37.78 186 LYS A O 1
ATOM 1515 N N . SER A 1 187 ? 9.609 20.609 4.047 1.00 36.09 187 SER A N 1
ATOM 1516 C CA . SER A 1 187 ? 8.242 20.403 3.530 1.00 36.09 187 SER A CA 1
ATOM 1517 C C . SER A 1 187 ? 7.773 18.951 3.540 1.00 36.09 187 SER A C 1
ATOM 1519 O O . SER A 1 187 ? 6.598 18.707 3.292 1.00 36.09 187 SER A O 1
ATOM 1521 N N . PHE A 1 188 ? 8.633 17.992 3.871 1.00 37.59 188 PHE A N 1
ATOM 1522 C CA . PHE A 1 188 ? 8.205 16.615 4.101 1.00 37.59 188 PHE A CA 1
ATOM 1523 C C . PHE A 1 188 ? 8.324 16.314 5.593 1.00 37.59 188 PHE A C 1
ATOM 1525 O O . PHE A 1 188 ? 9.328 15.786 6.066 1.00 37.59 188 PHE A O 1
ATOM 1532 N N . SER A 1 189 ? 7.314 16.765 6.345 1.00 31.06 189 SER A N 1
ATOM 1533 C CA . SER A 1 189 ? 7.088 16.320 7.720 1.00 31.06 189 SER A CA 1
ATOM 1534 C C . SER A 1 189 ? 6.703 14.846 7.699 1.00 31.06 189 SER A C 1
ATOM 1536 O O . SER A 1 189 ? 5.929 14.391 6.857 1.00 31.06 189 SER A O 1
ATOM 1538 N N . ASN A 1 190 ? 7.296 14.112 8.623 1.00 35.38 190 ASN A N 1
ATOM 1539 C CA . ASN A 1 190 ? 7.344 12.664 8.718 1.00 35.38 190 ASN A CA 1
ATOM 1540 C C . ASN A 1 190 ? 6.042 12.080 9.312 1.00 35.38 190 ASN A C 1
ATOM 1542 O O . ASN A 1 190 ? 6.098 11.278 10.239 1.00 35.38 190 ASN A O 1
ATOM 1546 N N . ASP A 1 191 ? 4.871 12.518 8.836 1.00 31.97 191 ASP A N 1
ATOM 1547 C CA . ASP A 1 191 ? 3.602 12.307 9.555 1.00 31.97 191 ASP A CA 1
ATOM 1548 C C . ASP A 1 191 ? 2.750 11.120 9.065 1.00 31.97 191 ASP A C 1
ATOM 1550 O O . ASP A 1 191 ? 1.693 10.858 9.638 1.00 31.97 191 ASP A O 1
ATOM 1554 N N . TYR A 1 192 ? 3.196 10.336 8.074 1.00 33.78 192 TYR A N 1
ATOM 1555 C CA . TYR A 1 192 ? 2.406 9.203 7.556 1.00 33.78 192 TYR A CA 1
ATOM 1556 C C . TYR A 1 192 ? 3.238 7.955 7.241 1.00 33.78 192 TYR A C 1
ATOM 1558 O O . TYR A 1 192 ? 3.241 7.463 6.119 1.00 33.78 192 TYR A O 1
ATOM 1566 N N . ALA A 1 193 ? 3.920 7.404 8.242 1.00 30.38 193 ALA A N 1
ATOM 1567 C CA . ALA A 1 193 ? 4.377 6.015 8.196 1.00 30.38 193 ALA A CA 1
ATOM 1568 C C . ALA A 1 193 ? 4.425 5.437 9.614 1.00 30.38 193 ALA A C 1
ATOM 1570 O O . ALA A 1 193 ? 5.482 5.286 10.217 1.00 30.38 193 ALA A O 1
ATOM 1571 N N . VAL A 1 194 ? 3.252 5.128 10.171 1.00 30.06 194 VAL A N 1
ATOM 1572 C CA . VAL A 1 194 ? 3.147 4.232 11.329 1.00 30.06 194 VAL A CA 1
ATOM 1573 C C . VAL A 1 194 ? 2.471 2.957 10.848 1.00 30.06 194 VAL A C 1
ATOM 1575 O O . VAL A 1 194 ? 1.282 2.734 11.063 1.00 30.06 194 VAL A O 1
ATOM 1578 N N . LEU A 1 195 ? 3.243 2.114 10.165 1.00 33.81 195 LEU A N 1
ATOM 1579 C CA . LEU A 1 195 ? 3.001 0.681 10.232 1.00 33.81 195 LEU A CA 1
ATOM 1580 C C . LEU A 1 195 ? 3.558 0.246 11.586 1.00 33.81 195 LEU A C 1
ATOM 1582 O O . LEU A 1 195 ? 4.763 0.303 11.825 1.00 33.81 195 LEU A O 1
ATOM 1586 N N . ALA A 1 196 ? 2.660 -0.067 12.517 1.00 25.80 196 ALA A N 1
ATOM 1587 C CA . ALA A 1 196 ? 3.058 -0.574 13.819 1.00 25.80 196 ALA A CA 1
ATOM 1588 C C . ALA A 1 196 ? 3.873 -1.869 13.622 1.00 25.80 196 ALA A C 1
ATOM 1590 O O . ALA A 1 196 ? 3.407 -2.751 12.895 1.00 25.80 196 ALA A O 1
ATOM 1591 N N . PRO A 1 197 ? 5.058 -2.007 14.244 1.00 27.97 197 PRO A N 1
ATOM 1592 C CA . PRO A 1 197 ? 5.742 -3.291 14.288 1.00 27.97 197 PRO A CA 1
ATOM 1593 C C . PRO A 1 197 ? 4.889 -4.310 15.060 1.00 27.97 197 PRO A C 1
ATOM 1595 O O . PRO A 1 197 ? 4.090 -3.935 15.924 1.00 27.97 197 PRO A O 1
ATOM 1598 N N . ALA A 1 198 ? 5.045 -5.580 14.680 1.00 33.19 198 ALA A N 1
ATOM 1599 C CA . ALA A 1 198 ? 4.326 -6.736 15.219 1.00 33.19 198 ALA A CA 1
ATOM 1600 C C . ALA A 1 198 ? 4.482 -6.916 16.738 1.00 33.19 198 ALA A C 1
ATOM 1602 O O . ALA A 1 198 ? 5.570 -6.595 17.270 1.00 33.19 198 ALA A O 1
#

Organism: Strongylus vulgaris (NCBI:txid40348)

Sequence (198 aa):
MYNCSFQNLQLSQHKDKSPSFSTFMFANPPMRNIIKFFFFNITNPDEMIYGSAKPRLIETKAYAIIETEQKKYLKFSEDNDELFYQNYKRFVINDEFTCPDCSWNDIVTVPNPTGIGAASAIYDPQYQMTPVARRIFAFGLLLVGEYPFMWVALSHTVKEILFDGYNDALLDVGHSKVSQTKLLGKSFSNDYAVLAPA

Foldseek 3Di:
DPPPPPDPLDFDADPVRHTDPSVVCVQFPPDKDKDWDKDWFWPCPPCVVPVVDDTDTDIDFIFIKIKGKGWPDWDADPVRPDIDTDIDIDIGGDVVPGDVPDDLQDFGKDFDPVLVVQLCVLVDVVVVDDPVNSVVSVVVCVVLVSDRICDPVRGGGNCCVPPVPDDGSVVVVCPDPVNDVPPDDPPDDPPPDPPDDD

Radius of gyration: 23.85 Å; Cα contacts (8 Å, |Δi|>4): 244; chains: 1; bounding box: 64×48×63 Å

Nearest PDB structures (foldseek):
  4f7b-assembly3_D  TM=8.818E-01  e=1.188E-06  Homo sapiens
  4f7b-assembly3_C  TM=8.849E-01  e=1.892E-06  Homo sapiens
  4f7b-assembly4_F  TM=8.564E-01  e=5.385E-06  Homo sapiens
  4tw0-assembly2_B  TM=8.507E-01  e=1.447E-05  Homo sapiens
  6yfa-assembly1_AA  TM=2.430E-01  e=3.445E+00  Leviviridae sp.

Mean predicted aligned error: 10.57 Å

pLDDT: mean 79.73, std 18.08, range [25.8, 95.25]

Secondary structure (DSSP, 8-state):
------------B-TTSPBPHHHHHHHS----EEEEE--EEES-HHHHHHH-PPP-EEEPPPEEEEEEEEEEEEEE-TTSS-EEEEEEEEEEE-TTTS-TT--TT-B---B-HHHHHHHHHHH-GGG---HHHHHHHHHHHHHHT--SB--GGG--BHHIIIII----HHHHHHHSHHHHHHTS-S---S-S------